Protein 2WJR (pdb70)

Radius of gyration: 17.69 Å; Cα contacts (8 Å, |Δi|>4): 593; chains: 1; bounding box: 35×29×49 Å

GO terms:
  GO:0009279 cell outer membrane (C, EXP)
  GO:0015288 porin activity (F, IDA)
  GO:0015739 sialic acid transport (P, EXP)
  GO:0015478 oligosaccharide transporting porin activity (F, IMP)
  GO:0015772 oligosaccharide transport (P, IMP)
  GO:0015136 sialic acid transmembrane transporter activity (F, IMP)
  GO:0015288 porin activity (F, IMP)

Organism: Escherichia coli (strain K12) (NCBI:txid83333)

InterPro domains:
  IPR009331 Oligogalacturonate-specific porin [PF06178] (22-236)
  IPR009331 Oligogalacturonate-specific porin [PTHR38105] (1-238)
  IPR053713 Bacterial Outer Membrane Channel Superfamily [G3DSA:2.40.160.40] (25-238)

Solvent-accessible surface area: 11457 Å² total; per-residue (Å²): 55,73,20,56,23,26,8,62,47,41,10,7,63,0,118,14,57,36,76,45,77,27,88,54,125,195,99,14,130,59,25,4,58,30,45,18,48,100,86,97,103,131,29,71,28,48,27,58,8,77,17,71,131,105,77,154,76,83,25,33,61,52,17,66,13,14,28,87,34,124,92,26,29,43,86,0,60,10,79,47,63,17,88,66,22,75,183,47,52,35,68,9,79,19,71,10,54,7,91,29,46,38,134,50,123,18,99,83,41,91,95,28,65,11,8,16,63,37,123,0,12,36,42,34,98,73,79,80,104,65,74,0,73,19,95,53,52,6,84,18,38,25,82,46,53,18,89,26,21,6,96,88,97,112,0,37,44,35,18,70,26,65,49,90,57,100,37,118,54,49,12,40,16,95,16,80,0,71,8,13,104,30,0,67,88,128,76,142,28,48,32,42,0,38,0,108,33,115,8,35,27,76,125,221

Foldseek 3Di:
DWKWKWKAKDQQQKIKIKIKDWDADPQFKIKMWMWMDIGHCTKIKIKIWGWDDPDPFKTKIFIWIWMQDPQGIKIKTKIKIKGCPDPFKIKMKMWIKIWDPHWDQAPVRDTDTFIKIKMKIKMWGPPDPFKIKIKIKMKMFTPDRHPALLRHRMWMKIKIKIWTCPDVFKIKIKMKMWGQQRHAYPNRGRHTIIMIMIMMGGDD

B-factor: mean 27.52, std 7.88, range [13.68, 62.98]

Secondary structure (DSSP, 8-state):
-EEEEEEEETTTTEEEEEEEEEEE-TTSEEEEEEEEEEEE--EEEEEEEE-EESSSSEEEEEEEEEEEETTEEEEEEEEEEEEEEETTEEEEEEEEEEEESS-EE-TTS-EE---EEEEEEEEEEE-SSSEEEEEEEEEEEESSS---TTSSSEEEEEEEEEEE-SSSSEEEEEEEEE--S-EEETTEEEE--EEEEEEEEE--

Structure (mmCIF, N/CA/C/O backbone):
data_2WJR
#
_entry.id   2WJR
#
_cell.length_a   74.901
_cell.length_b   74.901
_cell.length_c   126.410
_cell.angle_alpha   90.00
_cell.angle_beta   90.00
_cell.angle_gamma   120.00
#
_symmetry.space_group_name_H-M   'H 3'
#
loop_
_entity.id
_entity.type
_entity.pdbx_description
1 polymer 'PROBABLE N-ACETYLNEURAMINIC ACID OUTER MEMBRANE CHANNEL PROTEIN NANC'
2 non-polymer '4-(2-HYDROXYETHYL)-1-PIPERAZINE ETHANESULFONIC ACID'
3 non-polymer 'PHOSPHATE ION'
4 non-polymer N-OCTANE
5 water water
#
loop_
_atom_site.group_PDB
_atom_site.id
_atom_site.type_symbol
_atom_site.label_atom_id
_atom_site.label_alt_id
_atom_site.label_comp_id
_atom_site.label_asym_id
_atom_site.label_entity_id
_atom_site.label_seq_id
_atom_site.pdbx_PDB_ins_code
_atom_site.Cartn_x
_atom_site.Cartn_y
_atom_site.Cartn_z
_atom_site.occupancy
_atom_site.B_iso_or_equiv
_atom_site.auth_seq_id
_atom_site.auth_comp_id
_atom_site.auth_asym_id
_atom_site.auth_atom_id
_atom_site.pdbx_PDB_model_num
ATOM 1 N N . ALA A 1 1 ? 4.807 -14.076 -32.784 1.00 30.08 2 ALA A N 1
ATOM 2 C CA . ALA A 1 1 ? 3.462 -13.885 -32.193 1.00 30.16 2 ALA A CA 1
ATOM 3 C C . ALA A 1 1 ? 3.632 -13.197 -30.860 1.00 30.21 2 ALA A C 1
ATOM 4 O O . ALA A 1 1 ? 4.653 -13.377 -30.196 1.00 31.48 2 ALA A O 1
ATOM 6 N N . LEU A 1 2 ? 2.655 -12.375 -30.503 1.00 30.01 3 LEU A N 1
ATOM 7 C CA . LEU A 1 2 ? 2.652 -11.666 -29.252 1.00 29.57 3 LEU A CA 1
ATOM 8 C C . LEU A 1 2 ? 1.451 -12.166 -28.498 1.00 28.65 3 LEU A C 1
ATOM 9 O O . LEU A 1 2 ? 0.367 -12.206 -29.038 1.00 28.50 3 LEU A O 1
ATOM 14 N N . ASP A 1 3 ? 1.654 -12.559 -27.247 1.00 27.49 4 ASP A N 1
ATOM 15 C CA . ASP A 1 3 ? 0.561 -13.046 -26.416 1.00 26.45 4 ASP A CA 1
ATOM 16 C C . ASP A 1 3 ? 0.494 -12.171 -25.167 1.00 25.39 4 ASP A C 1
ATOM 17 O O . ASP A 1 3 ? 1.525 -11.880 -24.545 1.00 24.59 4 ASP A O 1
ATOM 22 N N . VAL A 1 4 ? -0.719 -11.764 -24.812 1.00 24.89 5 VAL A N 1
ATOM 23 C CA . VAL A 1 4 ? -0.987 -10.959 -23.617 1.00 24.69 5 VAL A CA 1
ATOM 24 C C . VAL A 1 4 ? -2.044 -11.715 -22.820 1.00 24.00 5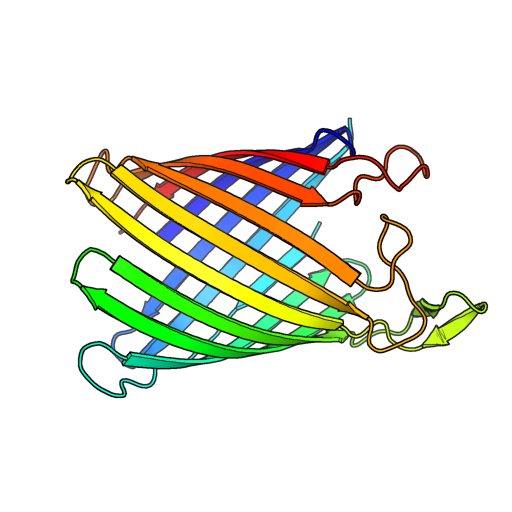 VAL A C 1
ATOM 25 O O . VAL A 1 4 ? -3.051 -12.127 -23.376 1.00 23.61 5 VAL A O 1
ATOM 29 N N . ARG A 1 5 ? -1.811 -11.929 -21.535 1.00 23.88 6 ARG A N 1
ATOM 30 C CA . ARG A 1 5 ? -2.718 -12.760 -20.753 1.00 23.93 6 ARG A CA 1
ATOM 31 C C . ARG A 1 5 ? -2.866 -12.196 -19.369 1.00 23.81 6 ARG A C 1
ATOM 32 O O . ARG A 1 5 ? -1.890 -11.823 -18.751 1.00 24.98 6 ARG A O 1
ATOM 40 N N . GLY A 1 6 ? -4.098 -12.144 -18.897 1.00 24.23 7 GLY A N 1
ATOM 41 C CA . GLY A 1 6 ? -4.393 -11.750 -17.511 1.00 24.78 7 GLY A CA 1
ATOM 42 C C . GLY A 1 6 ? -5.016 -12.927 -16.792 1.00 24.48 7 GLY A C 1
ATOM 43 O O . GLY A 1 6 ? -5.802 -13.652 -17.379 1.00 24.69 7 GLY A O 1
ATOM 44 N N . GLY A 1 7 ? -4.682 -13.104 -15.517 1.00 25.51 8 GLY A N 1
ATOM 45 C CA . GLY A 1 7 ? -5.192 -14.233 -14.753 1.00 26.20 8 GLY A CA 1
ATOM 46 C C . GLY A 1 7 ? -5.477 -13.923 -13.304 1.00 26.51 8 GLY A C 1
ATOM 47 O O . GLY A 1 7 ? -4.811 -13.083 -12.709 1.00 26.37 8 GLY A O 1
ATOM 48 N N . TYR A 1 8 ? -6.475 -14.614 -12.759 1.00 27.57 9 TYR A N 1
ATOM 49 C CA . TYR A 1 8 ? -6.801 -14.544 -11.331 1.00 28.43 9 TYR A CA 1
ATOM 50 C C . TYR A 1 8 ? -6.601 -15.904 -10.671 1.00 28.36 9 TYR A C 1
ATOM 51 O O . TYR A 1 8 ? -7.104 -16.909 -11.157 1.00 28.48 9 TYR A O 1
ATOM 60 N N . ARG A 1 9 ? -5.892 -15.915 -9.543 1.00 28.83 10 ARG A N 1
ATOM 61 C CA . ARG A 1 9 ? -5.698 -17.107 -8.750 1.00 29.38 10 ARG A CA 1
ATOM 62 C C . ARG A 1 9 ? -6.487 -17.030 -7.439 1.00 29.88 10 ARG A C 1
ATOM 63 O O . ARG A 1 9 ? -6.248 -16.122 -6.641 1.00 29.06 10 ARG A O 1
ATOM 71 N N . SER A 1 10 ? -7.366 -18.018 -7.231 1.00 30.40 11 SER A N 1
ATOM 72 C CA . SER A 1 10 ? -8.415 -17.998 -6.186 1.00 31.08 11 SER A CA 1
ATOM 73 C C . SER A 1 10 ? -7.886 -18.285 -4.780 1.00 31.72 11 SER A C 1
ATOM 74 O O . SER A 1 10 ? -8.395 -17.739 -3.796 1.00 31.98 11 SER A O 1
ATOM 76 N N . GLY A 1 11 ? -6.885 -19.151 -4.680 1.00 31.91 12 GLY A N 1
ATOM 77 C CA . GLY A 1 11 ? -6.295 -19.509 -3.389 1.00 32.15 12 GLY A CA 1
ATOM 78 C C . GLY A 1 11 ? -5.294 -18.468 -2.917 1.00 32.53 12 GLY A C 1
ATOM 79 O O . GLY A 1 11 ? -5.304 -18.033 -1.753 1.00 32.79 12 GLY A O 1
ATOM 80 N N . SER A 1 12 ? -4.434 -18.057 -3.836 1.00 32.38 13 SER A N 1
ATOM 81 C CA . SER A 1 12 ? -3.471 -16.994 -3.572 1.00 32.23 13 SER A CA 1
ATOM 82 C C . SER A 1 12 ? -4.127 -15.613 -3.550 1.00 32.35 13 SER A C 1
ATOM 83 O O . SER A 1 12 ? -3.523 -14.655 -3.089 1.00 33.06 13 SER A O 1
ATOM 86 N N . HIS A 1 13 ? -5.358 -15.518 -4.030 1.00 32.68 14 HIS A N 1
ATOM 87 C CA . HIS A 1 13 ? -6.049 -14.234 -4.129 1.00 33.57 14 HIS A CA 1
ATOM 88 C C . HIS A 1 13 ? -5.127 -13.224 -4.805 1.00 33.24 14 HIS A C 1
ATOM 89 O O . HIS A 1 13 ? -4.789 -12.178 -4.246 1.00 33.32 14 HIS A O 1
ATOM 96 N N . ALA A 1 14 ? -4.694 -13.565 -6.019 1.00 32.66 15 ALA A N 1
ATOM 97 C CA . ALA A 1 14 ? -3.674 -12.783 -6.717 1.00 32.17 15 ALA A CA 1
ATOM 98 C C . ALA A 1 14 ? -3.960 -12.699 -8.211 1.00 32.21 15 ALA A C 1
ATOM 99 O O . ALA A 1 14 ? -4.573 -13.606 -8.783 1.00 31.50 15 ALA A O 1
ATOM 101 N N . TYR A 1 15 ? -3.514 -11.599 -8.814 1.00 31.79 16 TYR A N 1
ATOM 102 C CA . TYR A 1 15 ? -3.595 -11.379 -10.258 1.00 32.49 16 TYR A CA 1
ATOM 103 C C . TYR A 1 15 ? -2.220 -11.509 -10.885 1.00 31.08 16 TYR A C 1
ATOM 104 O O . TYR A 1 15 ? -1.231 -11.014 -10.352 1.00 31.34 16 TYR A O 1
ATOM 113 N N . GLU A 1 16 ? -2.169 -12.140 -12.050 1.00 30.36 17 GLU A N 1
ATOM 114 C CA . GLU A 1 16 ? -0.927 -12.227 -12.806 1.00 29.64 17 GLU A CA 1
ATOM 115 C C . GLU A 1 16 ? -1.144 -11.847 -14.261 1.00 28.69 17 GLU A C 1
ATOM 116 O O . GLU A 1 16 ? -2.195 -12.121 -14.842 1.00 28.66 17 GLU A O 1
ATOM 122 N N . THR A 1 17 ? -0.137 -11.214 -14.836 1.00 28.34 18 THR A N 1
ATOM 123 C CA . THR A 1 17 ? -0.149 -10.857 -16.249 1.00 28.29 18 THR A CA 1
ATOM 124 C C . THR A 1 17 ? 1.079 -11.439 -16.908 1.00 27.21 18 THR A C 1
ATOM 125 O O . THR A 1 17 ? 2.177 -11.434 -16.336 1.00 28.36 18 THR A O 1
ATOM 129 N N . ARG A 1 18 ? 0.875 -11.995 -18.092 1.00 26.10 19 ARG A N 1
ATOM 130 C CA . ARG A 1 18 ? 1.953 -12.505 -18.881 1.00 25.59 19 ARG A CA 1
ATOM 131 C C . ARG A 1 18 ? 1.978 -11.753 -20.199 1.00 25.22 19 ARG A C 1
ATOM 132 O O . ARG A 1 18 ? 0.949 -11.538 -20.842 1.00 24.71 19 ARG A O 1
ATOM 140 N N . LEU A 1 19 ? 3.174 -11.357 -20.578 1.00 25.53 20 LEU A N 1
ATOM 141 C CA . LEU A 1 19 ? 3.426 -10.786 -21.887 1.00 26.42 20 LEU A CA 1
ATOM 142 C C . LEU A 1 19 ? 4.465 -11.671 -22.528 1.00 25.24 20 LEU A C 1
ATOM 143 O O . LEU A 1 19 ? 5.540 -11.866 -21.968 1.00 25.29 20 LEU A O 1
ATOM 148 N N . LYS A 1 20 ? 4.151 -12.211 -23.699 1.00 25.15 21 LYS A N 1
ATOM 149 C CA . LYS A 1 20 ? 4.983 -13.253 -24.278 1.00 25.16 21 LYS A CA 1
ATOM 150 C C . LYS A 1 20 ? 5.178 -13.043 -25.770 1.00 25.19 21 LYS A C 1
ATOM 151 O O . LYS A 1 20 ? 4.228 -12.792 -26.481 1.00 25.84 21 LYS A O 1
ATOM 157 N N . VAL A 1 21 ? 6.415 -13.158 -26.224 1.00 25.58 22 VAL A N 1
ATOM 158 C CA . VAL A 1 21 ? 6.714 -13.058 -27.645 1.00 26.01 22 VAL A CA 1
ATOM 159 C C . VAL A 1 21 ? 7.414 -14.327 -28.062 1.00 25.95 22 VAL A C 1
ATOM 160 O O . VAL A 1 21 ? 8.432 -14.714 -27.476 1.00 25.77 22 VAL A O 1
ATOM 164 N N . SER A 1 22 ? 6.865 -14.983 -29.073 1.00 26.11 23 SER A N 1
ATOM 165 C CA . SER A 1 22 ? 7.443 -16.235 -29.552 1.00 26.97 23 SER A CA 1
ATOM 166 C C . SER A 1 22 ? 7.487 -16.308 -31.080 1.00 26.77 23 SER A C 1
ATOM 167 O O . SER A 1 22 ? 6.629 -15.746 -31.761 1.00 26.28 23 SER A O 1
ATOM 170 N N . GLU A 1 23 ? 8.447 -17.071 -31.583 1.00 26.53 24 GLU A N 1
ATOM 171 C CA . GLU A 1 23 ? 8.677 -17.186 -33.032 1.0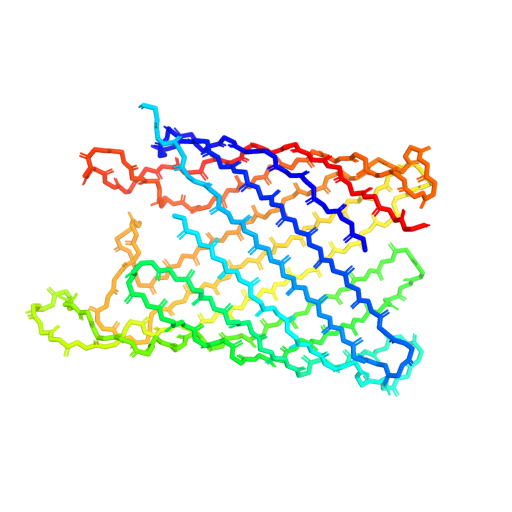0 26.92 24 GLU A CA 1
ATOM 172 C C . GLU A 1 23 ? 9.363 -18.488 -33.388 1.00 25.87 24 GLU A C 1
ATOM 173 O O . GLU A 1 23 ? 10.345 -18.866 -32.744 1.00 24.65 24 GLU A O 1
ATOM 179 N N . GLY A 1 24 ? 8.818 -19.174 -34.396 1.00 24.98 25 GLY A N 1
ATOM 180 C CA . GLY A 1 24 ? 9.486 -20.296 -35.043 1.00 24.62 25 GLY A CA 1
ATOM 181 C C . GLY A 1 24 ? 10.197 -19.831 -36.320 1.00 24.87 25 GLY A C 1
ATOM 182 O O . GLY A 1 24 ? 9.644 -19.053 -37.104 1.00 23.17 25 GLY A O 1
ATOM 183 N N . TRP A 1 25 ? 11.421 -20.302 -36.504 1.00 24.65 26 TRP A N 1
ATOM 184 C CA . TRP A 1 25 ? 12.182 -20.083 -37.737 1.00 25.54 26 TRP A CA 1
ATOM 185 C C . TRP A 1 25 ? 12.096 -21.278 -38.673 1.00 25.48 26 TRP A C 1
ATOM 186 O O . TRP A 1 25 ? 11.882 -22.417 -38.251 1.00 25.47 26 TRP A O 1
ATOM 197 N N . GLN A 1 26 ? 12.295 -21.031 -39.970 1.00 25.38 27 GLN A N 1
ATOM 198 C CA . GLN A 1 26 ? 12.217 -22.096 -40.956 1.00 24.79 27 GLN A CA 1
ATOM 199 C C . GLN A 1 26 ? 13.351 -23.097 -40.853 1.00 25.14 27 GLN A C 1
ATOM 200 O O . GLN A 1 26 ? 13.210 -24.225 -41.289 1.00 26.14 27 GLN A O 1
ATOM 206 N N . ASN A 1 27 ? 14.470 -22.693 -40.279 1.00 25.89 28 ASN A N 1
ATOM 207 C CA . ASN A 1 27 ? 15.561 -23.630 -40.061 1.00 27.17 28 ASN A CA 1
ATOM 208 C C . ASN A 1 27 ? 15.338 -24.587 -38.875 1.00 27.47 28 ASN A C 1
ATOM 209 O O . ASN A 1 27 ? 16.189 -25.443 -38.614 1.00 28.65 28 ASN A O 1
ATOM 214 N N . GLY A 1 28 ? 14.201 -24.451 -38.186 1.00 26.75 29 GLY A N 1
ATOM 215 C CA . GLY A 1 28 ? 13.836 -25.360 -37.074 1.00 26.34 29 GLY A CA 1
ATOM 216 C C . GLY A 1 28 ? 13.951 -24.753 -35.672 1.00 25.68 29 GLY A C 1
ATOM 217 O O . GLY A 1 28 ? 13.339 -25.266 -34.719 1.00 24.28 29 GLY A O 1
ATOM 218 N N . TRP A 1 29 ? 14.723 -23.681 -35.536 1.00 24.61 30 TRP A N 1
ATOM 219 C CA . TRP A 1 29 ? 14.864 -22.996 -34.246 1.00 25.52 30 TRP A CA 1
ATOM 220 C C . TRP A 1 29 ? 13.548 -22.360 -33.836 1.00 24.16 30 TRP A C 1
ATOM 221 O O . TRP A 1 29 ? 12.784 -21.864 -34.679 1.00 24.07 30 TRP A O 1
ATOM 232 N N . TRP A 1 30 ? 13.282 -22.383 -32.527 1.00 22.77 31 TRP A N 1
ATOM 233 C CA . TRP A 1 30 ? 12.108 -21.741 -31.961 1.00 21.89 31 TRP A CA 1
ATOM 234 C C . TRP A 1 30 ? 12.516 -21.074 -30.648 1.00 21.47 31 TRP A C 1
ATOM 235 O O . TRP A 1 30 ? 13.341 -21.612 -29.922 1.00 21.09 31 TRP A O 1
ATOM 246 N N . ALA A 1 31 ? 11.978 -19.893 -30.383 1.00 20.50 32 ALA A N 1
ATOM 247 C CA . ALA A 1 31 ? 12.262 -19.176 -29.136 1.00 21.24 32 ALA A CA 1
ATOM 248 C C . ALA A 1 31 ? 11.089 -18.343 -28.649 1.00 21.74 32 ALA A C 1
ATOM 249 O O . ALA A 1 31 ? 10.199 -17.931 -29.412 1.00 21.53 32 ALA A O 1
ATOM 251 N N . SER A 1 32 ? 11.120 -18.091 -27.352 1.00 22.26 33 SER A N 1
ATOM 252 C CA . SER A 1 32 ? 10.097 -17.322 -26.681 1.00 23.63 33 SER A CA 1
ATOM 253 C C . SER A 1 32 ? 10.747 -16.556 -25.534 1.00 23.43 33 SER A C 1
ATOM 254 O O . SER A 1 32 ? 11.700 -17.033 -24.910 1.00 23.46 33 SER A O 1
ATOM 257 N N . MET A 1 33 ? 10.268 -15.349 -25.303 1.00 23.81 34 MET A N 1
ATOM 258 C CA . MET A 1 33 ? 10.623 -14.576 -24.122 1.00 23.95 34 MET A CA 1
ATOM 259 C C . MET A 1 33 ? 9.308 -14.129 -23.513 1.00 23.54 34 MET A C 1
ATOM 260 O O . MET A 1 33 ? 8.395 -13.733 -24.226 1.00 23.50 34 MET A O 1
ATOM 263 N N . GLU A 1 34 ? 9.202 -14.215 -22.191 1.00 23.86 35 GLU A N 1
ATOM 264 C CA . GLU A 1 34 ? 8.033 -13.716 -21.499 1.00 23.77 35 GLU A CA 1
ATOM 265 C C . GLU A 1 34 ? 8.371 -13.061 -20.166 1.00 23.49 35 GLU A C 1
ATOM 266 O O . GLU A 1 34 ? 9.389 -13.352 -19.552 1.00 23.19 35 GLU A O 1
ATOM 272 N N . SER A 1 35 ? 7.490 -12.164 -19.746 1.00 24.59 36 SER A N 1
ATOM 273 C CA . SER A 1 35 ? 7.499 -11.632 -18.392 1.00 24.88 36 SER A CA 1
ATOM 274 C C . SER A 1 35 ? 6.180 -12.035 -17.723 1.00 25.26 36 SER A C 1
ATOM 275 O O . SER A 1 35 ? 5.128 -12.021 -18.355 1.00 25.00 36 SER A O 1
ATOM 278 N N . ASN A 1 36 ? 6.263 -12.390 -16.442 1.00 25.80 37 ASN A N 1
ATOM 279 C CA . ASN A 1 36 ? 5.097 -12.627 -15.611 1.00 26.20 37 ASN A CA 1
ATOM 280 C C . ASN A 1 36 ? 5.142 -11.677 -14.399 1.00 27.76 37 ASN A C 1
ATOM 281 O O . ASN A 1 36 ? 6.152 -11.589 -13.702 1.00 27.42 37 ASN A O 1
ATOM 286 N N . THR A 1 37 ? 4.040 -10.980 -14.176 1.00 29.78 38 THR A N 1
ATOM 287 C CA . THR A 1 37 ? 3.883 -10.110 -13.011 1.00 32.06 38 THR A CA 1
ATOM 288 C C . THR A 1 37 ? 2.962 -10.797 -12.031 1.00 34.01 38 THR A C 1
ATOM 289 O O . THR A 1 37 ? 2.164 -11.654 -12.417 1.00 34.45 38 THR A O 1
ATOM 293 N N . TRP A 1 38 ? 3.074 -10.415 -10.763 1.00 36.06 39 TRP A N 1
ATOM 294 C CA . TRP A 1 38 ? 2.287 -11.013 -9.695 1.00 37.79 39 TRP A CA 1
ATOM 295 C C . TRP A 1 38 ? 1.839 -9.892 -8.756 1.00 39.79 39 TRP A C 1
ATOM 296 O O . TRP A 1 38 ? 2.681 -9.236 -8.135 1.00 39.71 39 TRP A O 1
ATOM 307 N N . ASN A 1 39 ? 0.527 -9.671 -8.681 1.00 42.07 40 ASN A N 1
ATOM 308 C CA . ASN A 1 39 ? -0.055 -8.647 -7.809 1.00 43.87 40 ASN A CA 1
ATOM 309 C C . ASN A 1 39 ? -1.050 -9.264 -6.846 1.00 45.17 40 ASN A C 1
ATOM 310 O O . ASN A 1 39 ? -2.198 -9.551 -7.214 1.00 44.69 40 ASN A O 1
ATOM 315 N N . THR A 1 40 ? -0.593 -9.486 -5.618 1.00 46.79 41 THR A N 1
ATOM 316 C CA . THR A 1 40 ? -1.464 -9.975 -4.559 1.00 48.34 41 THR A CA 1
ATOM 317 C C . THR A 1 40 ? -2.424 -8.850 -4.164 1.00 49.37 41 THR A C 1
ATOM 318 O O . THR A 1 40 ? -2.060 -7.672 -4.221 1.00 50.09 41 THR A O 1
ATOM 322 N N . ILE A 1 41 ? -3.656 -9.209 -3.809 1.00 50.30 42 ILE A N 1
ATOM 323 C CA . ILE A 1 41 ? -4.635 -8.226 -3.325 1.00 50.95 42 ILE A CA 1
ATOM 324 C C . ILE A 1 41 ? -4.699 -8.248 -1.789 1.00 51.22 42 ILE A C 1
ATOM 325 O O . ILE A 1 41 ? -4.939 -9.301 -1.187 1.00 51.66 42 ILE A O 1
ATOM 330 N N . ASN A 1 52 ? 7.487 -12.100 -9.476 1.00 36.17 53 ASN A N 1
ATOM 331 C CA . ASN A 1 52 ? 7.794 -11.612 -10.817 1.00 35.13 53 ASN A CA 1
ATOM 332 C C . ASN A 1 52 ? 8.916 -12.462 -11.424 1.00 33.82 53 ASN A C 1
ATOM 333 O O . ASN A 1 52 ? 9.855 -12.895 -10.731 1.00 33.95 53 ASN A O 1
ATOM 338 N N . ASP A 1 53 ? 8.797 -12.736 -12.719 1.00 31.64 54 ASP A N 1
ATOM 339 C CA . ASP A 1 53 ? 9.803 -13.525 -13.417 1.00 30.02 54 ASP A CA 1
ATOM 340 C C . ASP A 1 53 ? 9.915 -13.123 -14.882 1.00 28.07 54 ASP A C 1
ATOM 341 O O . ASP A 1 53 ? 8.996 -12.522 -15.454 1.00 26.53 54 ASP A O 1
ATOM 346 N N . VAL A 1 54 ? 11.081 -13.436 -15.446 1.00 26.55 55 VAL A N 1
ATOM 347 C CA . VAL A 1 54 ? 11.297 -13.389 -16.884 1.00 25.57 55 VAL A CA 1
ATOM 348 C C . VAL A 1 54 ? 11.782 -14.753 -17.289 1.00 24.92 55 VAL A C 1
ATOM 349 O O . VAL A 1 54 ? 12.625 -15.361 -16.606 1.00 24.35 55 VAL A O 1
ATOM 353 N N . GLN A 1 55 ? 11.208 -15.261 -18.373 1.00 23.44 56 GLN A N 1
ATOM 354 C CA . GLN A 1 55 ? 11.572 -16.576 -18.862 1.00 22.74 56 GLN A CA 1
ATOM 355 C C . GLN A 1 55 ? 11.922 -16.521 -20.343 1.00 22.32 56 GLN A C 1
ATOM 356 O O . GLN A 1 55 ? 11.213 -15.880 -21.145 1.00 22.12 56 GLN A O 1
ATOM 362 N N . VAL A 1 56 ? 13.021 -17.190 -20.667 1.00 20.99 57 VAL A N 1
ATOM 363 C CA . VAL A 1 56 ? 13.488 -17.343 -22.033 1.00 21.59 57 VAL A CA 1
ATOM 364 C C . VAL A 1 56 ? 13.537 -18.828 -22.388 1.00 20.83 57 VAL A C 1
ATOM 365 O O . VAL A 1 56 ? 14.231 -19.614 -21.704 1.00 19.57 57 VAL A O 1
ATOM 369 N N . GLU A 1 57 ? 12.833 -19.200 -23.463 1.00 20.92 58 GLU A N 1
ATOM 370 C CA . GLU A 1 57 ? 12.776 -20.578 -23.917 1.00 20.84 58 GLU A CA 1
ATOM 371 C C . GLU A 1 57 ? 13.334 -20.680 -25.331 1.00 21.64 58 GLU A C 1
ATOM 372 O O . GLU A 1 57 ? 13.041 -19.815 -26.170 1.00 22.14 58 GLU A O 1
ATOM 378 N N . VAL A 1 58 ? 14.159 -21.703 -25.557 1.00 21.67 59 VAL A N 1
ATOM 379 C CA A VAL A 1 58 ? 14.710 -21.993 -26.882 0.50 21.70 59 VAL A CA 1
ATOM 380 C CA B VAL A 1 58 ? 14.726 -21.987 -26.878 0.50 21.50 59 VAL A CA 1
ATOM 381 C C . VAL A 1 58 ? 14.707 -23.497 -27.130 1.00 21.50 59 VAL A C 1
ATOM 382 O O . VAL A 1 58 ? 15.095 -24.290 -26.267 1.00 21.36 59 VAL A O 1
ATOM 389 N N . ASN A 1 59 ? 14.253 -23.899 -28.313 1.00 20.85 60 ASN A N 1
ATOM 390 C CA . ASN A 1 59 ? 14.349 -25.287 -28.703 1.00 20.31 60 ASN A CA 1
ATOM 391 C C . ASN A 1 59 ? 14.623 -25.370 -30.196 1.00 20.72 60 ASN A C 1
ATOM 392 O O . ASN A 1 59 ? 14.543 -24.355 -30.906 1.00 20.17 60 ASN A O 1
ATOM 397 N N . TYR A 1 60 ? 14.967 -26.568 -30.641 1.00 20.81 61 TYR A N 1
ATOM 398 C CA . TYR A 1 60 ? 15.234 -26.819 -32.058 1.00 21.74 61 TYR A CA 1
ATOM 399 C C . TYR A 1 60 ? 14.366 -27.983 -32.520 1.00 21.69 61 TYR A C 1
ATOM 400 O O . TYR A 1 60 ? 14.403 -29.056 -31.921 1.00 22.32 61 TYR A O 1
ATOM 409 N N . ALA A 1 61 ? 13.587 -27.773 -33.578 1.00 21.73 62 ALA A N 1
ATOM 410 C CA . ALA A 1 61 ? 12.659 -28.782 -34.069 1.00 21.93 62 ALA A CA 1
ATOM 411 C C . ALA A 1 61 ? 13.347 -29.725 -35.052 1.00 23.33 62 ALA A C 1
ATOM 412 O O . ALA A 1 61 ? 13.722 -29.307 -36.161 1.00 23.05 62 ALA A O 1
ATOM 414 N N . ILE A 1 62 ? 13.546 -30.971 -34.624 1.00 23.03 63 ILE A N 1
ATOM 415 C CA . ILE A 1 62 ? 14.060 -32.058 -35.460 1.00 23.91 63 ILE A CA 1
ATOM 416 C C . ILE A 1 62 ? 12.877 -32.781 -36.119 1.00 24.75 63 ILE A C 1
ATOM 417 O O . ILE A 1 62 ? 12.053 -33.400 -35.440 1.00 23.34 63 ILE A O 1
ATOM 422 N N . LYS A 1 63 ? 12.766 -32.678 -37.450 1.00 24.98 64 LYS A N 1
ATOM 423 C CA . LYS A 1 63 ? 11.654 -33.326 -38.151 1.00 26.27 64 LYS A CA 1
ATOM 424 C C . LYS A 1 63 ? 11.977 -34.797 -38.317 1.00 26.55 64 LYS A C 1
ATOM 425 O O . LYS A 1 63 ? 12.926 -35.156 -39.029 1.00 27.56 64 LYS A O 1
ATOM 429 N N . LEU A 1 64 ? 11.204 -35.666 -37.674 1.00 26.21 65 LEU A N 1
ATOM 430 C CA . LEU A 1 64 ? 11.421 -37.093 -37.864 1.00 26.39 65 LEU A CA 1
ATOM 431 C C . LEU A 1 64 ? 10.716 -37.549 -39.137 1.00 26.74 65 LEU A C 1
ATOM 432 O O . LEU A 1 64 ? 11.266 -38.337 -39.884 1.00 27.43 65 LEU A O 1
ATOM 437 N N . ASP A 1 65 ? 9.504 -37.056 -39.346 1.00 26.39 66 ASP A N 1
ATOM 438 C CA . ASP A 1 65 ? 8.780 -37.179 -40.612 1.00 27.32 66 ASP A CA 1
ATOM 439 C C . ASP A 1 65 ? 7.784 -36.025 -40.668 1.00 27.70 66 ASP A C 1
ATOM 440 O O . ASP A 1 65 ? 7.958 -35.049 -39.934 1.00 27.98 66 ASP A O 1
ATOM 445 N N . ASP A 1 66 ? 6.734 -36.128 -41.488 1.00 27.75 67 ASP A N 1
ATOM 446 C CA . ASP A 1 66 ? 5.779 -35.021 -41.625 1.00 28.00 67 ASP A CA 1
ATOM 447 C C . ASP A 1 66 ? 4.875 -34.827 -40.403 1.00 26.53 67 ASP A C 1
ATOM 448 O O . ASP A 1 66 ? 4.253 -33.773 -40.267 1.00 27.49 67 ASP A O 1
ATOM 453 N N . GLN A 1 67 ? 4.830 -35.831 -39.528 1.00 24.91 68 GLN A N 1
ATOM 454 C CA . GLN A 1 67 ? 3.961 -35.829 -38.353 1.00 23.87 68 GLN A CA 1
ATOM 455 C C . GLN A 1 67 ? 4.714 -35.721 -37.013 1.00 22.48 68 GLN A C 1
ATOM 456 O O . GLN A 1 67 ? 4.154 -35.210 -36.048 1.00 22.31 68 GLN A O 1
ATOM 462 N N . TRP A 1 68 ? 5.945 -36.223 -36.959 1.00 20.93 69 TRP A N 1
ATOM 463 C CA . TRP A 1 68 ? 6.729 -36.346 -35.709 1.00 20.71 69 TRP A CA 1
ATOM 464 C C . TRP A 1 68 ? 7.878 -35.353 -35.629 1.00 20.70 69 TRP A C 1
ATOM 465 O O . TRP A 1 68 ? 8.678 -35.235 -36.572 1.00 20.78 69 TRP A O 1
ATOM 476 N N . THR A 1 69 ? 7.976 -34.653 -34.489 1.00 20.23 70 THR A N 1
ATOM 477 C CA . THR A 1 69 ? 9.063 -33.705 -34.219 1.00 19.72 70 THR A CA 1
ATOM 478 C C . THR A 1 69 ? 9.624 -33.938 -32.800 1.00 19.83 70 THR A C 1
ATOM 479 O O . THR A 1 69 ? 8.862 -34.159 -31.865 1.00 18.82 70 THR A O 1
ATOM 483 N N . VAL A 1 70 ? 10.941 -33.894 -32.668 1.00 19.20 71 VAL A N 1
ATOM 484 C CA . VAL A 1 70 ? 11.618 -33.953 -31.369 1.00 19.53 71 VAL A CA 1
ATOM 485 C C . VAL A 1 70 ? 12.272 -32.592 -31.180 1.00 19.94 71 VAL A C 1
ATOM 486 O O . VAL A 1 70 ? 13.017 -32.117 -32.078 1.00 20.37 71 VAL A O 1
ATOM 490 N N . ARG A 1 71 ? 12.013 -31.976 -30.024 1.00 19.73 72 ARG A N 1
ATOM 491 C CA . ARG A 1 71 ? 12.562 -30.660 -29.686 1.00 19.82 72 ARG A CA 1
ATOM 492 C C . ARG A 1 71 ? 13.417 -30.683 -28.409 1.00 20.88 72 ARG A C 1
ATOM 493 O O . ARG A 1 71 ? 12.883 -30.535 -27.295 1.00 20.07 72 ARG A O 1
ATOM 501 N N . PRO A 1 72 ? 14.741 -30.825 -28.565 1.00 21.00 73 PRO A N 1
ATOM 502 C CA . PRO A 1 72 ? 15.640 -30.514 -27.462 1.00 21.29 73 PRO A CA 1
ATOM 503 C C . PRO A 1 72 ? 15.587 -29.027 -27.217 1.00 20.66 73 PRO A C 1
ATOM 504 O O . PRO A 1 72 ? 15.480 -28.240 -28.160 1.00 19.59 73 PRO A O 1
ATOM 508 N N . GLY A 1 73 ? 15.575 -28.638 -25.949 1.00 19.84 74 GLY A N 1
ATOM 509 C CA . GLY A 1 73 ? 15.365 -27.251 -25.617 1.00 19.77 74 GLY A CA 1
ATOM 510 C C . GLY A 1 73 ? 15.814 -26.925 -24.214 1.00 19.92 74 GLY A C 1
ATOM 511 O O . GLY A 1 73 ? 16.287 -27.797 -23.475 1.00 18.80 74 GLY A O 1
ATOM 512 N N . MET A 1 74 ? 15.704 -25.651 -23.884 1.00 20.12 75 MET A N 1
ATOM 513 C CA . MET A 1 74 ? 15.883 -25.202 -22.518 1.00 20.86 75 MET A CA 1
ATOM 514 C C . MET A 1 74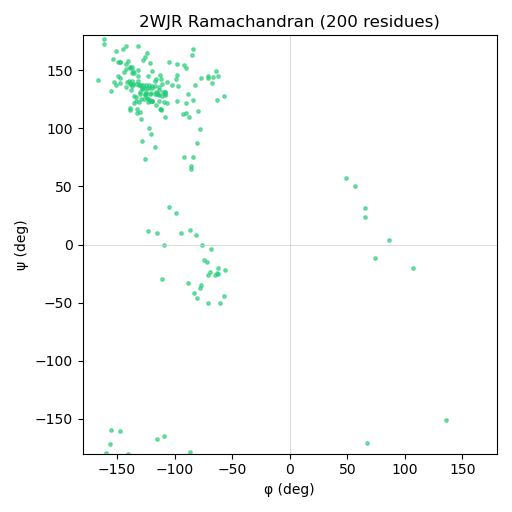 ? 15.018 -24.009 -22.197 1.00 21.27 75 MET A C 1
ATOM 515 O O . MET A 1 74 ? 14.869 -23.085 -23.006 1.00 21.17 75 MET A O 1
ATOM 520 N N . LEU A 1 75 ? 14.444 -24.044 -20.999 1.00 21.28 76 LEU A N 1
ATOM 521 C CA . LEU A 1 75 ? 13.745 -22.913 -20.430 1.00 21.93 76 LEU A CA 1
ATOM 522 C C . LEU A 1 75 ? 14.626 -22.340 -19.338 1.00 21.98 76 LEU A C 1
ATOM 523 O O . LEU A 1 75 ? 14.987 -23.041 -18.373 1.00 20.73 76 LEU A O 1
ATOM 528 N N . THR A 1 76 ? 14.960 -21.068 -19.485 1.00 22.10 77 THR A N 1
ATOM 529 C CA . THR A 1 76 ? 15.746 -20.372 -18.474 1.00 22.55 77 THR A CA 1
ATOM 530 C C . THR A 1 76 ? 14.826 -19.395 -17.780 1.00 22.03 77 THR A C 1
ATOM 531 O O . THR A 1 76 ? 14.150 -18.600 -18.422 1.00 21.85 77 THR A O 1
ATOM 535 N N . HIS A 1 77 ? 14.817 -19.443 -16.452 1.00 22.31 78 HIS A N 1
ATOM 536 C CA . HIS A 1 77 ? 13.864 -18.703 -15.651 1.00 22.60 78 HIS A CA 1
ATOM 537 C C . HIS A 1 77 ? 14.659 -17.741 -14.731 1.00 23.25 78 HIS A C 1
ATOM 538 O O . HIS A 1 77 ? 15.541 -18.177 -14.002 1.00 21.68 78 HIS A O 1
ATOM 545 N N . PHE A 1 78 ? 14.360 -16.447 -14.823 1.00 24.15 79 PHE A N 1
ATOM 546 C CA . PHE A 1 78 ? 15.045 -15.403 -14.040 1.00 25.49 79 PHE A CA 1
ATOM 547 C C . PHE A 1 78 ? 14.070 -14.858 -13.034 1.00 26.23 79 PHE A C 1
ATOM 548 O O . PHE A 1 78 ? 12.969 -14.484 -13.401 1.00 26.48 79 PHE A O 1
ATOM 556 N N . SER A 1 79 ? 14.475 -14.832 -11.763 1.00 27.09 80 SER A N 1
ATOM 557 C CA . SER A 1 79 ? 13.681 -14.213 -10.699 1.00 27.85 80 SER A CA 1
ATOM 558 C C . SER A 1 79 ? 14.619 -13.466 -9.742 1.00 28.41 80 SER A C 1
ATOM 559 O O . SER A 1 79 ? 15.824 -13.472 -9.931 1.00 28.28 80 SER A O 1
ATOM 562 N N . SER A 1 80 ? 14.056 -12.845 -8.712 1.00 30.23 81 SER A N 1
ATOM 563 C CA . SER A 1 80 ? 14.859 -12.144 -7.688 1.00 31.14 81 SER A CA 1
ATOM 564 C C . SER A 1 80 ? 15.739 -13.113 -6.881 1.00 31.57 81 SER A C 1
ATOM 565 O O . SER A 1 80 ? 16.788 -12.718 -6.382 1.00 31.99 81 SER A O 1
ATOM 568 N N . ASN A 1 81 ? 15.334 -14.383 -6.778 1.00 31.47 82 ASN A N 1
ATOM 569 C CA . ASN A 1 81 ? 16.192 -15.404 -6.166 1.00 30.99 82 ASN A CA 1
ATOM 570 C C . ASN A 1 81 ? 17.382 -15.762 -7.037 1.00 29.68 82 ASN A C 1
ATOM 571 O O . ASN A 1 81 ? 18.396 -16.210 -6.531 1.00 29.80 82 ASN A O 1
ATOM 576 N N . GLY A 1 82 ? 17.257 -15.586 -8.355 1.00 28.40 83 GLY A N 1
ATOM 577 C CA . GLY A 1 82 ? 18.338 -15.935 -9.291 1.00 27.49 83 GLY A CA 1
ATOM 578 C C . GLY A 1 82 ? 17.874 -16.679 -10.552 1.00 25.90 83 GLY A C 1
ATOM 579 O O . GLY A 1 82 ? 16.740 -16.508 -11.009 1.00 25.83 83 GLY A O 1
ATOM 580 N N . THR A 1 83 ? 18.754 -17.513 -11.098 1.00 25.35 84 THR A N 1
ATOM 581 C CA . THR A 1 83 ? 18.506 -18.149 -12.398 1.00 24.70 84 THR A CA 1
ATOM 582 C C . THR A 1 83 ? 18.267 -19.644 -12.233 1.00 23.50 84 THR A C 1
ATOM 583 O O . THR A 1 83 ? 18.926 -20.316 -11.444 1.00 22.19 84 THR A O 1
ATOM 587 N N . ARG A 1 84 ? 17.291 -20.149 -12.976 1.00 22.91 85 ARG A N 1
ATOM 588 C CA . ARG A 1 84 ? 16.946 -21.560 -12.962 1.00 21.89 85 ARG A CA 1
ATOM 589 C C . ARG A 1 84 ? 16.996 -22.066 -14.404 1.00 21.54 85 ARG A C 1
ATOM 590 O O . ARG A 1 84 ? 16.377 -21.478 -15.268 1.00 20.96 85 ARG A O 1
ATOM 598 N N . TYR A 1 85 ? 17.719 -23.156 -14.624 1.00 20.46 86 TYR A N 1
ATOM 599 C CA . TYR A 1 85 ? 17.947 -23.688 -15.974 1.00 21.11 86 TYR A CA 1
ATOM 600 C C . TYR A 1 85 ? 17.153 -24.975 -16.152 1.00 20.30 86 TYR A C 1
ATOM 601 O O . TYR A 1 85 ? 17.262 -25.887 -15.313 1.00 20.11 86 TYR A O 1
ATOM 610 N N . GLY A 1 86 ? 16.374 -25.047 -17.240 1.00 19.30 87 GLY A N 1
ATOM 611 C CA . GLY A 1 86 ? 15.478 -26.171 -17.483 1.00 18.91 87 GLY A CA 1
ATOM 612 C C . GLY A 1 86 ? 15.664 -26.850 -18.823 1.00 18.82 87 GLY A C 1
ATOM 613 O O . GLY A 1 86 ? 14.850 -26.636 -19.726 1.00 19.49 87 GLY A O 1
ATOM 614 N N . PRO A 1 87 ? 16.754 -27.619 -18.977 1.00 18.72 88 PRO A N 1
ATOM 615 C CA . PRO A 1 87 ? 16.933 -28.368 -20.204 1.00 18.96 88 PRO A CA 1
ATOM 616 C C . PRO A 1 87 ? 15.794 -29.376 -20.341 1.00 18.73 88 PRO A C 1
ATOM 617 O O . PRO A 1 87 ? 15.273 -29.882 -19.328 1.00 18.18 88 PRO A O 1
ATOM 621 N N . TYR A 1 88 ? 15.352 -29.616 -21.578 1.00 18.02 89 TYR A N 1
ATOM 622 C CA . TYR A 1 88 ? 14.243 -30.511 -21.805 1.00 17.42 89 TYR A CA 1
ATOM 623 C C . TYR A 1 88 ? 14.283 -31.210 -23.154 1.00 17.89 89 TYR A C 1
ATOM 624 O O . TYR A 1 88 ? 15.069 -30.829 -24.038 1.00 17.84 89 TYR A O 1
ATOM 633 N N . VAL A 1 89 ? 13.442 -32.236 -23.285 1.00 18.13 90 VAL A N 1
ATOM 634 C CA . VAL A 1 89 ? 13.119 -32.782 -24.599 1.00 18.60 90 VAL A CA 1
ATOM 635 C C . VAL A 1 89 ? 11.621 -32.897 -24.738 1.00 18.50 90 VAL A C 1
ATOM 636 O O . VAL A 1 89 ? 10.942 -33.476 -23.868 1.00 18.76 90 VAL A O 1
ATOM 640 N N . LYS A 1 90 ? 11.098 -32.369 -25.846 1.00 18.33 91 LYS A N 1
ATOM 641 C CA . LYS A 1 90 ? 9.686 -32.449 -26.151 1.00 18.87 91 LYS A CA 1
ATOM 642 C C . LYS A 1 90 ? 9.492 -33.320 -27.392 1.00 19.71 91 LYS A C 1
ATOM 643 O O . LYS A 1 90 ? 10.189 -33.143 -28.390 1.00 20.25 91 LYS A O 1
ATOM 649 N N . LEU A 1 91 ? 8.553 -34.246 -27.316 1.00 19.74 92 LEU A N 1
ATOM 650 C CA . LEU A 1 91 ? 8.149 -35.042 -28.472 1.00 20.07 92 LEU A CA 1
ATOM 651 C C . LEU A 1 91 ? 6.755 -34.620 -28.890 1.00 19.97 92 LEU A C 1
ATOM 652 O O . LEU A 1 91 ? 5.858 -34.574 -28.067 1.00 19.78 92 LEU A O 1
ATOM 657 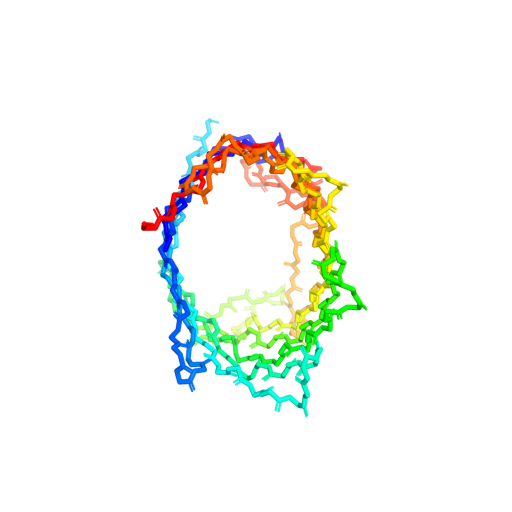N N . SER A 1 92 ? 6.569 -34.360 -30.188 1.00 19.83 93 SER A N 1
ATOM 658 C CA . SER A 1 92 ? 5.337 -33.859 -30.722 1.00 20.24 93 SER A CA 1
ATOM 659 C C . SER A 1 92 ? 4.852 -34.743 -31.879 1.00 19.74 93 SER A C 1
ATOM 660 O O . SER A 1 92 ? 5.645 -35.154 -32.720 1.00 18.73 93 SER A O 1
ATOM 663 N N . TRP A 1 93 ? 3.563 -35.062 -31.876 1.00 20.06 94 TRP A N 1
ATOM 664 C CA . TRP A 1 93 ? 2.960 -35.853 -32.938 1.00 20.76 94 TRP A CA 1
ATOM 665 C C . TRP A 1 93 ? 1.693 -35.191 -33.479 1.00 20.87 94 TRP A C 1
ATOM 666 O O . TRP A 1 93 ? 0.715 -35.071 -32.770 1.00 19.88 94 TRP A O 1
ATOM 677 N N . ASP A 1 94 ? 1.716 -34.756 -34.740 1.00 21.23 95 ASP A N 1
ATOM 678 C CA . ASP A 1 94 ? 0.485 -34.338 -35.409 1.00 22.35 95 ASP A CA 1
ATOM 679 C C . ASP A 1 94 ? -0.251 -35.565 -35.907 1.00 22.41 95 ASP A C 1
ATOM 680 O O . ASP A 1 94 ? -0.064 -35.986 -37.054 1.00 22.42 95 ASP A O 1
ATOM 685 N N . ALA A 1 95 ? -1.084 -36.138 -35.050 1.00 22.35 96 ALA A N 1
ATOM 686 C CA . ALA A 1 95 ? -1.854 -37.338 -35.375 1.00 23.56 96 ALA A CA 1
ATOM 687 C C . ALA A 1 95 ? -2.714 -37.086 -36.627 1.00 24.16 96 ALA A C 1
ATOM 688 O O . ALA A 1 95 ? -2.803 -37.929 -37.518 1.00 25.24 96 ALA A O 1
ATOM 690 N N . THR A 1 96 ? -3.355 -35.929 -36.666 1.00 24.59 97 THR A N 1
ATOM 691 C CA . THR A 1 96 ? -4.082 -35.479 -37.857 1.00 24.93 97 THR A CA 1
ATOM 692 C C . THR A 1 96 ? -3.864 -33.980 -37.955 1.00 25.03 97 THR A C 1
ATOM 693 O O . THR A 1 96 ? -3.286 -33.363 -37.044 1.00 23.55 97 THR A O 1
ATOM 697 N N . LYS A 1 97 ? -4.288 -33.389 -39.070 1.00 24.92 98 LYS A N 1
ATOM 698 C CA . LYS A 1 97 ? -4.164 -31.938 -39.229 1.00 25.67 98 LYS A CA 1
ATOM 699 C C . LYS A 1 97 ? -4.855 -31.153 -38.103 1.00 25.14 98 LYS A C 1
ATOM 700 O O . LYS A 1 97 ? -4.528 -29.983 -37.869 1.00 25.27 98 LYS A O 1
ATOM 706 N N . ASP A 1 98 ? -5.816 -31.787 -37.435 1.00 24.52 99 ASP A N 1
ATOM 707 C CA . ASP A 1 98 ? -6.604 -31.159 -36.372 1.00 24.00 99 ASP A CA 1
ATOM 708 C C . ASP A 1 98 ? -6.307 -31.662 -34.952 1.00 23.23 99 ASP A C 1
ATOM 709 O O . ASP A 1 98 ? -6.927 -31.186 -34.004 1.00 23.10 99 ASP A O 1
ATOM 714 N N . LEU A 1 99 ? -5.385 -32.608 -34.813 1.00 22.15 100 LEU A N 1
ATOM 715 C CA . LEU A 1 99 ? -5.101 -33.219 -33.501 1.00 22.22 100 LEU A CA 1
ATOM 716 C C . LEU A 1 99 ? -3.606 -33.407 -33.303 1.00 21.34 100 LEU A C 1
ATOM 717 O O . LEU A 1 99 ? -2.949 -34.169 -34.039 1.00 22.11 100 LEU A O 1
ATOM 722 N N . ASN A 1 100 ? -3.072 -32.726 -32.290 1.00 19.83 101 ASN A N 1
ATOM 723 C CA . ASN A 1 100 ? -1.665 -32.801 -31.948 1.00 19.82 101 ASN A CA 1
ATOM 724 C C . ASN A 1 100 ? -1.469 -33.270 -30.505 1.00 18.79 101 ASN A C 1
ATOM 725 O O . ASN A 1 100 ? -2.177 -32.835 -29.615 1.00 18.20 101 ASN A O 1
ATOM 730 N N . PHE A 1 101 ? -0.504 -34.154 -30.313 1.00 18.76 102 PHE A N 1
ATOM 731 C CA . PHE A 1 101 ? -0.149 -34.664 -28.989 1.00 18.57 102 PHE A CA 1
ATOM 732 C C . PHE A 1 101 ? 1.283 -34.304 -28.715 1.00 18.76 102 PHE A C 1
ATOM 733 O O . PHE A 1 101 ? 2.116 -34.221 -29.639 1.00 19.49 102 PHE A O 1
ATOM 741 N N . GLY A 1 102 ? 1.593 -34.090 -27.441 1.00 18.53 103 GLY A N 1
ATOM 742 C CA . GLY A 1 102 ? 2.912 -33.654 -27.061 1.00 17.45 103 GLY A CA 1
ATOM 743 C C . GLY A 1 102 ? 3.255 -34.174 -25.683 1.00 17.09 103 GLY A C 1
ATOM 744 O O . GLY A 1 102 ? 2.373 -34.328 -24.854 1.00 16.12 103 GLY A O 1
ATOM 745 N N . ILE A 1 103 ? 4.521 -34.492 -25.483 1.00 16.03 104 ILE A N 1
ATOM 746 C CA . ILE A 1 103 ? 5.023 -34.857 -24.142 1.00 16.78 104 ILE A CA 1
ATOM 747 C C . ILE A 1 103 ? 6.409 -34.263 -23.948 1.00 15.99 104 ILE A C 1
ATOM 748 O O . ILE A 1 103 ? 7.239 -34.296 -24.841 1.00 16.29 104 ILE A O 1
ATOM 753 N N . ARG A 1 104 ? 6.674 -33.748 -22.747 1.00 15.73 105 ARG A N 1
ATOM 754 C CA . ARG A 1 104 ? 7.939 -33.138 -22.446 1.00 15.44 105 ARG A CA 1
ATOM 755 C C . ARG A 1 104 ? 8.411 -33.562 -21.063 1.00 15.88 105 ARG A C 1
ATOM 756 O O . ARG A 1 104 ? 7.619 -33.672 -20.129 1.00 15.79 105 ARG A O 1
ATOM 764 N N . TYR A 1 105 ? 9.698 -33.839 -20.984 1.00 15.77 106 TYR A N 1
ATOM 765 C CA . TYR A 1 105 ? 10.377 -33.941 -19.713 1.00 16.82 106 TYR A CA 1
ATOM 766 C C . TYR A 1 105 ? 11.394 -32.822 -19.615 1.00 16.73 106 TYR A C 1
ATOM 767 O O . TYR A 1 105 ? 12.225 -32.623 -20.530 1.00 18.13 106 TYR A O 1
ATOM 776 N N . ARG A 1 106 ? 11.341 -32.099 -18.495 1.00 16.82 107 ARG A N 1
ATOM 777 C CA . ARG A 1 106 ? 12.248 -30.993 -18.214 1.00 16.25 107 ARG A CA 1
ATOM 778 C C . ARG A 1 106 ? 12.826 -31.149 -16.802 1.00 16.85 107 ARG A C 1
ATOM 779 O O . ARG A 1 106 ? 12.088 -31.505 -15.868 1.00 16.88 107 ARG A O 1
ATOM 787 N N . TYR A 1 107 ? 14.123 -30.898 -16.683 1.00 17.63 108 TYR A N 1
ATOM 788 C CA . TYR A 1 107 ? 14.843 -30.870 -15.396 1.00 18.29 108 TYR A CA 1
ATOM 789 C C . TYR A 1 107 ? 15.196 -29.428 -15.053 1.00 18.95 108 TYR A C 1
ATOM 790 O O . TYR A 1 107 ? 16.060 -28.839 -15.703 1.00 19.08 108 TYR A O 1
ATOM 799 N N . ASP A 1 108 ? 14.523 -28.893 -14.033 1.00 18.88 109 ASP A N 1
ATOM 800 C CA . ASP A 1 108 ? 14.706 -27.538 -13.571 1.00 20.33 109 ASP A CA 1
ATOM 801 C C . ASP A 1 108 ? 15.755 -27.532 -12.458 1.00 21.32 109 ASP A C 1
ATOM 802 O O . ASP A 1 108 ? 15.540 -28.090 -11.357 1.00 20.81 109 ASP A O 1
ATOM 807 N N . TRP A 1 109 ? 16.890 -26.935 -12.778 1.00 21.96 110 TRP A N 1
ATOM 808 C CA . TRP A 1 109 ? 18.058 -26.922 -11.907 1.00 23.27 110 TRP A CA 1
ATOM 809 C C . TRP A 1 109 ? 18.269 -25.477 -11.470 1.00 23.28 110 TRP A C 1
ATOM 810 O O . TRP A 1 109 ? 18.386 -24.585 -12.313 1.00 23.32 110 TRP A O 1
ATOM 821 N N . LYS A 1 110 ? 18.285 -25.232 -10.162 1.00 22.76 111 LYS A N 1
ATOM 822 C CA . LYS A 1 110 ? 18.479 -23.872 -9.647 1.00 23.16 111 LYS A CA 1
ATOM 823 C C . LYS A 1 110 ? 19.955 -23.560 -9.462 1.00 23.87 111 LYS A C 1
ATOM 824 O O . LYS A 1 110 ? 20.691 -24.327 -8.840 1.00 23.89 111 LYS A O 1
ATOM 830 N N . ALA A 1 111 ? 20.374 -22.424 -10.006 1.00 24.60 112 ALA A N 1
ATOM 831 C CA . ALA A 1 111 ? 21.759 -21.973 -9.928 1.00 25.51 112 ALA A CA 1
ATOM 832 C C . ALA A 1 111 ? 22.042 -21.299 -8.580 1.00 26.41 112 ALA A C 1
ATOM 833 O O . ALA A 1 111 ? 23.109 -20.733 -8.382 1.00 29.50 112 ALA A O 1
ATOM 835 N N . TYR A 1 112 ? 21.092 -21.370 -7.666 1.00 26.34 113 TYR A N 1
ATOM 836 C CA . TYR A 1 112 ? 21.227 -20.776 -6.346 1.00 26.59 113 TYR A CA 1
ATOM 837 C C . TYR A 1 112 ? 20.723 -21.764 -5.306 1.00 26.40 113 TYR A C 1
ATOM 838 O O . TYR A 1 112 ? 19.825 -22.571 -5.582 1.00 26.92 113 TYR A O 1
ATOM 847 N N . ARG A 1 113 ? 21.315 -21.696 -4.123 1.00 25.97 114 ARG A N 1
ATOM 848 C CA . ARG A 1 113 ? 20.997 -22.620 -3.034 1.00 26.32 114 ARG A CA 1
ATOM 849 C C . ARG A 1 113 ? 20.003 -22.010 -2.052 1.00 25.53 114 ARG A C 1
ATOM 850 O O . ARG A 1 113 ? 19.952 -20.799 -1.862 1.00 25.27 114 ARG A O 1
ATOM 858 N N . GLN A 1 114 ? 19.142 -22.853 -1.490 1.00 24.31 115 GLN A N 1
ATOM 859 C CA . GLN A 1 114 ? 18.069 -22.390 -0.627 1.00 23.70 115 GLN A CA 1
ATOM 860 C C . GLN A 1 114 ? 17.943 -23.335 0.548 1.00 22.85 115 GLN A C 1
ATOM 861 O O . GLN A 1 114 ? 18.228 -24.532 0.435 1.00 22.20 115 GLN A O 1
ATOM 867 N N . GLN A 1 115 ? 17.463 -22.785 1.656 1.00 23.12 116 GLN A N 1
ATOM 868 C CA . GLN A 1 115 ? 17.239 -23.587 2.851 1.00 23.08 116 GLN A CA 1
ATOM 869 C C . GLN A 1 115 ? 16.178 -24.669 2.597 1.00 22.15 116 GLN A C 1
ATOM 870 O O . GLN A 1 115 ? 15.035 -24.380 2.201 1.00 21.93 116 GLN A O 1
ATOM 876 N N . ASP A 1 116 ? 16.564 -25.915 2.856 1.00 21.52 117 ASP A N 1
ATOM 877 C CA . ASP A 1 116 ? 15.640 -27.039 2.730 1.00 21.70 117 ASP A CA 1
ATOM 878 C C . ASP A 1 116 ? 14.826 -27.299 3.992 1.00 22.27 117 ASP A C 1
ATOM 879 O O . ASP A 1 116 ? 14.920 -26.561 4.980 1.00 21.97 117 ASP A O 1
ATOM 884 N N . LEU A 1 117 ? 13.986 -28.326 3.943 1.00 23.01 118 LEU A N 1
ATOM 885 C CA . LEU A 1 117 ? 13.040 -28.583 5.030 1.00 23.57 118 LEU A CA 1
ATOM 886 C C . LEU A 1 117 ? 13.751 -28.915 6.355 1.00 23.72 118 LEU A C 1
ATOM 887 O O . LEU A 1 117 ? 13.166 -28.718 7.405 1.00 23.72 118 LEU A O 1
ATOM 892 N N . SER A 1 118 ? 14.980 -29.417 6.256 1.00 23.88 119 SER A N 1
ATOM 893 C CA A SER A 1 118 ? 15.762 -29.785 7.438 0.50 24.57 119 SER A CA 1
ATOM 894 C CA B SER A 1 118 ? 15.817 -29.798 7.406 0.50 24.53 119 SER A CA 1
ATOM 895 C C . SER A 1 118 ? 16.605 -28.614 7.953 1.00 25.14 119 SER A C 1
ATOM 896 O O . SER A 1 118 ? 17.310 -28.748 8.961 1.00 25.82 119 SER A O 1
ATOM 901 N N . GLY A 1 119 ? 16.510 -27.471 7.276 1.00 25.61 120 GLY A N 1
ATOM 902 C CA . GLY A 1 119 ? 17.281 -26.276 7.618 1.00 26.24 120 GLY A CA 1
ATOM 903 C C . GLY A 1 119 ? 18.664 -26.213 6.993 1.00 27.39 120 GLY A C 1
ATOM 904 O O . GLY A 1 119 ? 19.430 -25.275 7.249 1.00 26.93 120 GLY A O 1
ATOM 905 N N . ASP A 1 120 ? 18.993 -27.189 6.155 1.00 28.68 121 ASP A N 1
ATOM 906 C CA . ASP A 1 120 ? 20.281 -27.194 5.474 1.00 29.87 121 ASP A CA 1
ATOM 907 C C . ASP A 1 120 ? 20.189 -26.498 4.121 1.00 30.13 121 ASP A C 1
ATOM 908 O O . ASP A 1 120 ? 19.128 -26.430 3.490 1.00 30.45 121 ASP A O 1
ATOM 913 N N . MET A 1 121 ? 21.317 -25.992 3.675 1.00 30.12 122 MET A N 1
ATOM 914 C CA . MET A 1 121 ? 21.379 -25.332 2.392 1.00 30.88 122 MET A CA 1
ATOM 915 C C . MET A 1 121 ? 21.568 -26.380 1.295 1.00 30.03 122 MET A C 1
ATOM 916 O O . MET A 1 121 ? 22.475 -27.209 1.349 1.00 30.70 122 MET A O 1
ATOM 921 N N . SER A 1 122 ? 20.673 -26.370 0.321 1.00 28.71 123 SER A N 1
ATOM 922 C CA . SER A 1 122 ? 20.712 -27.371 -0.735 1.00 27.89 123 SER A CA 1
ATOM 923 C C . SER A 1 122 ? 20.214 -26.706 -2.013 1.00 26.84 123 SER A C 1
ATOM 924 O O . SER A 1 122 ? 20.182 -25.480 -2.097 1.00 25.98 123 SER A O 1
ATOM 927 N N . ARG A 1 123 ? 19.799 -27.512 -2.984 1.00 25.42 124 ARG A N 1
ATOM 928 C CA . ARG A 1 123 ? 19.341 -27.004 -4.269 1.00 24.72 124 ARG A CA 1
ATOM 929 C C . ARG A 1 123 ? 17.978 -27.615 -4.594 1.00 23.12 124 ARG A C 1
ATOM 930 O O . ARG A 1 123 ? 17.824 -28.832 -4.623 1.00 22.75 124 ARG A O 1
ATOM 938 N N . ASP A 1 124 ? 17.013 -26.754 -4.854 1.00 21.36 125 ASP A N 1
ATOM 939 C CA . ASP A 1 124 ? 15.646 -27.166 -5.020 1.00 20.84 125 ASP A CA 1
ATOM 940 C C . ASP A 1 124 ? 15.423 -27.441 -6.512 1.00 19.94 125 ASP A C 1
ATOM 941 O O . ASP A 1 124 ? 14.768 -26.683 -7.212 1.00 19.27 125 ASP A O 1
ATOM 946 N N . ASN A 1 125 ? 15.952 -28.567 -6.934 1.00 19.03 126 ASN A N 1
ATOM 947 C CA . ASN A 1 125 ? 15.862 -28.992 -8.330 1.00 19.03 126 ASN A CA 1
ATOM 948 C C . ASN A 1 125 ? 14.600 -29.819 -8.511 1.00 19.22 126 ASN A C 1
ATOM 949 O O . ASN A 1 125 ? 14.106 -30.469 -7.566 1.00 18.81 126 ASN A O 1
ATOM 954 N N . VAL A 1 126 ? 14.059 -29.789 -9.729 1.00 18.48 127 VAL A N 1
ATOM 955 C CA . VAL A 1 126 ? 12.758 -30.340 -9.974 1.00 18.26 127 VAL A CA 1
ATOM 956 C C . VAL A 1 126 ? 12.708 -31.175 -11.263 1.00 19.03 127 VAL A C 1
ATOM 957 O O . VAL A 1 126 ? 13.291 -30.797 -12.280 1.00 18.51 127 VAL A O 1
ATOM 961 N N . HIS A 1 127 ? 12.021 -32.309 -11.191 1.00 19.02 128 HIS A N 1
ATOM 962 C CA . HIS A 1 127 ? 11.723 -33.141 -12.366 1.00 19.23 128 HIS A CA 1
ATOM 963 C C . HIS A 1 127 ? 10.336 -32.797 -12.815 1.00 18.91 128 HIS A C 1
ATOM 964 O O . HIS A 1 127 ? 9.400 -32.917 -12.032 1.00 19.20 128 HIS A O 1
ATOM 971 N N . ARG A 1 128 ? 10.170 -32.378 -14.072 1.00 18.53 129 ARG A N 1
ATOM 972 C CA . ARG A 1 128 ? 8.879 -31.911 -14.546 1.00 18.01 129 ARG A CA 1
ATOM 973 C C . ARG A 1 128 ? 8.459 -32.576 -15.878 1.00 18.03 129 ARG A C 1
ATOM 974 O O . ARG A 1 128 ? 9.237 -32.639 -16.834 1.00 16.76 129 ARG A O 1
ATOM 982 N N . TRP A 1 129 ? 7.221 -33.070 -15.890 1.00 17.74 130 TRP A N 1
ATOM 983 C CA . TRP A 1 129 ? 6.611 -33.667 -17.071 1.00 18.00 130 TRP A CA 1
ATOM 984 C C . TRP A 1 129 ? 5.400 -32.831 -17.479 1.00 17.78 130 TRP A C 1
ATOM 985 O O . TRP A 1 129 ? 4.586 -32.424 -16.629 1.00 16.39 130 TRP A O 1
ATOM 996 N N . ASP A 1 130 ? 5.266 -32.586 -18.787 1.00 17.17 131 ASP A N 1
ATOM 997 C CA . ASP A 1 130 ? 4.073 -31.980 -19.331 1.00 16.57 131 ASP A CA 1
ATOM 998 C C . ASP A 1 130 ? 3.548 -32.849 -20.473 1.00 16.35 131 ASP A C 1
ATOM 999 O O . ASP A 1 130 ? 4.324 -33.344 -21.280 1.00 17.01 131 ASP A O 1
ATOM 1004 N N . GLY A 1 131 ? 2.244 -33.031 -20.495 1.00 16.48 132 GLY A N 1
ATOM 1005 C CA . GLY A 1 131 ? 1.520 -33.675 -21.591 1.00 17.09 132 GLY A CA 1
ATOM 1006 C C . GLY A 1 131 ? 0.645 -32.627 -22.258 1.00 17.36 132 GLY A C 1
ATOM 1007 O O . GLY A 1 131 ? 0.112 -31.733 -21.595 1.00 16.46 132 GLY A O 1
ATOM 1008 N N . TYR A 1 132 ? 0.473 -32.748 -23.577 1.00 18.07 133 TYR A N 1
ATOM 1009 C CA . TYR A 1 132 ? -0.241 -31.740 -24.364 1.00 18.47 133 TYR A CA 1
ATOM 1010 C C . TYR A 1 132 ? -1.174 -32.429 -25.359 1.00 19.25 133 TYR A C 1
ATOM 1011 O O . TYR A 1 132 ? -0.795 -33.415 -26.003 1.00 18.09 133 TYR A O 1
ATOM 1020 N N . VAL A 1 133 ? -2.389 -31.910 -25.467 1.00 20.29 134 VAL A N 1
ATOM 1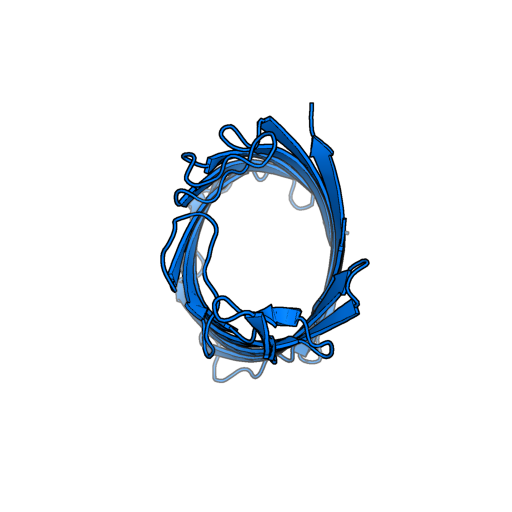021 C CA . VAL A 1 133 ? -3.298 -32.276 -26.543 1.00 21.44 134 VAL A CA 1
ATOM 1022 C C . VAL A 1 133 ? -3.938 -31.004 -27.085 1.00 21.42 134 VAL A C 1
ATOM 1023 O O . VAL A 1 133 ? -4.463 -30.180 -26.322 1.00 22.51 134 VAL A O 1
ATOM 1027 N N . THR A 1 134 ? -3.860 -30.815 -28.397 1.00 21.91 135 THR A N 1
ATOM 1028 C CA . THR A 1 134 ? -4.445 -29.645 -29.054 1.00 22.14 135 THR A CA 1
ATOM 1029 C C . THR A 1 134 ? -5.395 -30.159 -30.122 1.00 22.28 135 THR A C 1
ATOM 1030 O O . THR A 1 134 ? -5.000 -30.973 -30.963 1.00 22.04 135 THR A O 1
ATOM 1034 N N . TYR A 1 135 ? -6.639 -29.698 -30.059 1.00 22.49 136 TYR A N 1
ATOM 1035 C CA . TYR A 1 135 ? -7.702 -30.183 -30.934 1.00 23.35 136 TYR A CA 1
ATOM 1036 C C . TYR A 1 135 ? -8.402 -28.995 -31.589 1.00 23.26 136 TYR A C 1
ATOM 1037 O O . TYR A 1 135 ? -9.105 -28.217 -30.950 1.00 22.09 136 TYR A O 1
ATOM 1046 N N . HIS A 1 136 ? -8.150 -28.849 -32.882 1.00 24.36 137 HIS A N 1
ATOM 1047 C CA . HIS A 1 136 ? -8.826 -27.856 -33.714 1.00 25.42 137 HIS A CA 1
ATOM 1048 C C . HIS A 1 136 ? -10.200 -28.420 -34.035 1.00 25.90 137 HIS A C 1
ATOM 1049 O O . HIS A 1 1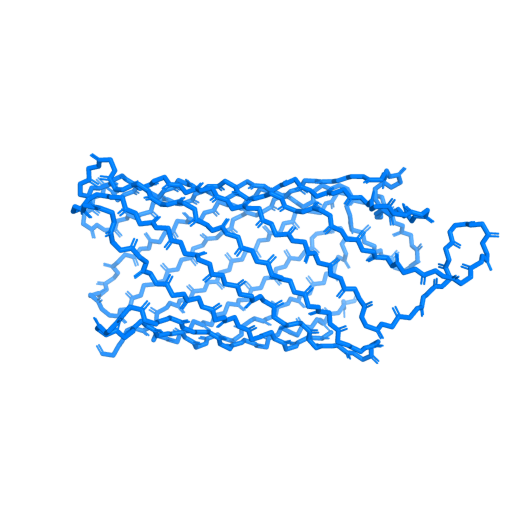36 ? -10.350 -29.297 -34.901 1.00 26.68 137 HIS A O 1
ATOM 1056 N N . ILE A 1 137 ? -11.186 -27.942 -33.285 1.00 27.42 138 ILE A N 1
ATOM 1057 C CA . ILE A 1 137 ? -12.556 -28.460 -33.321 1.00 27.87 138 ILE A CA 1
ATOM 1058 C C . ILE A 1 137 ? -13.209 -28.058 -34.649 1.00 28.55 138 ILE A C 1
ATOM 1059 O O . ILE A 1 137 ? -13.753 -28.890 -35.373 1.00 28.23 138 ILE A O 1
ATOM 1064 N N . ASN A 1 138 ? -13.116 -26.775 -34.959 1.00 28.64 139 ASN A N 1
ATOM 1065 C CA . ASN A 1 138 ? -13.628 -26.249 -36.235 1.00 28.75 139 ASN A CA 1
ATOM 1066 C C . ASN A 1 138 ? -12.893 -24.956 -36.578 1.00 29.08 139 ASN A C 1
ATOM 1067 O O . ASN A 1 138 ? -11.904 -24.597 -35.913 1.00 28.72 139 ASN A O 1
ATOM 1072 N N . SER A 1 139 ? -13.341 -24.252 -37.618 1.00 28.86 140 SER A N 1
ATOM 1073 C CA . SER A 1 139 ? -12.623 -23.057 -38.038 1.00 28.92 140 SER A CA 1
ATOM 1074 C C . SER A 1 139 ? -12.615 -21.997 -36.943 1.00 28.34 140 SER A C 1
ATOM 1075 O O . SER A 1 139 ? -11.714 -21.189 -36.910 1.00 28.98 140 SER A O 1
ATOM 1078 N N . ASP A 1 140 ? -13.596 -22.004 -36.041 1.00 27.99 141 ASP A N 1
ATOM 1079 C CA . ASP A 1 140 ? -13.681 -20.966 -35.022 1.00 27.61 141 ASP A CA 1
ATOM 1080 C C . ASP A 1 140 ? -12.893 -21.290 -33.747 1.00 26.73 141 ASP A C 1
ATOM 1081 O O . ASP A 1 140 ? -12.394 -20.380 -33.099 1.00 26.81 141 ASP A O 1
ATOM 1086 N N . PHE A 1 141 ? -12.810 -22.567 -33.388 1.00 25.62 142 PHE A N 1
ATOM 1087 C CA . PHE A 1 141 ? -12.371 -22.949 -32.022 1.00 25.29 142 PHE A CA 1
ATOM 1088 C C . PHE A 1 141 ? -11.309 -24.031 -31.990 1.00 24.30 142 PHE A C 1
ATOM 1089 O O . PHE A 1 141 ? -11.374 -25.014 -32.724 1.00 23.64 142 PHE A O 1
ATOM 1097 N N . THR A 1 142 ? -10.357 -23.858 -31.076 1.00 23.80 143 THR A N 1
ATOM 1098 C CA . THR A 1 142 ? -9.351 -24.869 -30.780 1.00 23.53 143 THR A CA 1
ATOM 1099 C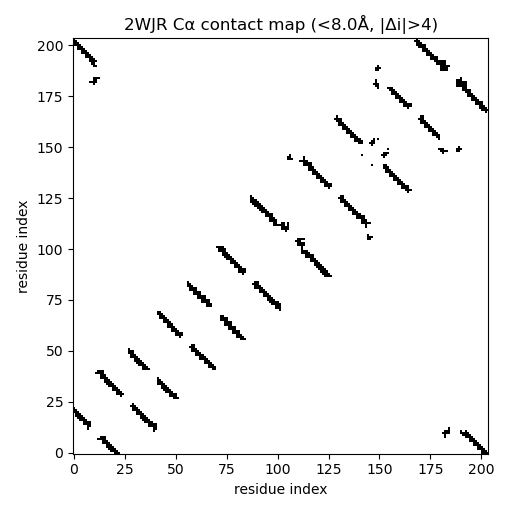 C . THR A 1 142 ? -9.369 -25.064 -29.266 1.00 23.04 143 THR A C 1
ATOM 1100 O O . THR A 1 142 ? -9.436 -24.089 -28.519 1.00 22.12 143 THR A O 1
ATOM 1104 N N . PHE A 1 143 ? -9.379 -26.320 -28.850 1.00 22.26 144 PHE A N 1
ATOM 1105 C CA . PHE A 1 143 ? -9.303 -26.686 -27.443 1.00 23.38 144 PHE A CA 1
ATOM 1106 C C . PHE A 1 143 ? -7.930 -27.274 -27.179 1.00 22.82 144 PHE A C 1
ATOM 1107 O O . PHE A 1 143 ? -7.471 -28.169 -27.905 1.00 23.17 144 PHE A O 1
ATOM 1115 N N . ALA A 1 144 ? -7.269 -26.794 -26.133 1.00 22.46 145 ALA A N 1
ATOM 1116 C CA . ALA A 1 144 ? -5.969 -27.343 -25.776 1.00 21.52 145 ALA A CA 1
ATOM 1117 C C . ALA A 1 144 ? -5.928 -27.662 -24.301 1.00 21.40 145 ALA A C 1
ATOM 1118 O O . ALA A 1 144 ? -6.384 -26.861 -23.478 1.00 22.12 145 ALA A O 1
ATOM 1120 N N . TRP A 1 145 ? -5.365 -28.821 -23.975 1.00 20.68 146 TRP A N 1
ATOM 1121 C CA . TRP A 1 145 ? -5.171 -29.229 -22.579 1.00 20.55 146 TRP A CA 1
ATOM 1122 C C . TRP A 1 145 ? -3.697 -29.551 -22.353 1.00 20.19 146 TRP A C 1
ATOM 1123 O O . TRP A 1 145 ? -3.086 -30.302 -23.119 1.00 19.46 146 TRP A O 1
ATOM 1134 N N . GLN A 1 146 ? -3.136 -28.981 -21.283 1.00 18.67 147 GLN A N 1
ATOM 1135 C CA . GLN A 1 146 ? -1.794 -29.271 -20.849 1.00 18.58 147 GLN A CA 1
ATOM 1136 C C . GLN A 1 146 ? -1.868 -29.837 -19.433 1.00 17.99 147 GLN A C 1
ATOM 1137 O O . GLN A 1 146 ? -2.417 -29.208 -18.543 1.00 18.91 147 GLN A O 1
ATOM 1143 N N . THR A 1 147 ? -1.318 -31.021 -19.244 1.00 18.77 148 THR A N 1
ATOM 1144 C CA . THR A 1 147 ? -1.263 -31.647 -17.931 1.00 19.16 148 THR A CA 1
ATOM 1145 C C . THR A 1 147 ? 0.195 -31.700 -17.459 1.00 18.77 148 THR A C 1
ATOM 1146 O O . THR A 1 147 ? 1.130 -31.875 -18.248 1.00 17.84 148 THR A O 1
ATOM 1150 N N . THR A 1 148 ? 0.409 -31.489 -16.158 1.00 18.24 149 THR A N 1
ATOM 1151 C CA . THR A 1 148 ? 1.746 -31.328 -15.646 1.00 17.56 149 THR A CA 1
ATOM 1152 C C . THR A 1 148 ? 1.901 -32.074 -14.322 1.00 17.36 149 THR A C 1
ATOM 1153 O O . THR A 1 148 ? 0.995 -32.066 -13.500 1.00 16.17 149 THR A O 1
ATOM 1157 N N . LEU A 1 149 ? 3.029 -32.736 -14.179 1.00 17.84 150 LEU A N 1
ATOM 1158 C CA . LEU A 1 149 ? 3.423 -33.417 -12.920 1.00 18.74 150 LEU A CA 1
ATOM 1159 C C . LEU A 1 149 ? 4.856 -32.986 -12.629 1.00 18.45 150 LEU A C 1
ATOM 1160 O O . LEU A 1 149 ? 5.752 -33.140 -13.479 1.00 19.07 150 LEU A O 1
ATOM 1165 N N . TYR A 1 150 ? 5.102 -32.397 -11.463 1.00 18.18 151 TYR A N 1
ATOM 1166 C CA . TYR A 1 150 ? 6.480 -32.166 -11.075 1.00 18.24 151 TYR A CA 1
ATOM 1167 C C . TYR A 1 150 ? 6.740 -32.635 -9.657 1.00 18.17 151 TYR A C 1
ATOM 1168 O O . TYR A 1 150 ? 5.840 -32.635 -8.823 1.00 17.43 151 TYR A O 1
ATOM 1177 N N . SER A 1 151 ? 7.973 -33.039 -9.436 1.00 19.24 152 SER A N 1
ATOM 1178 C CA . SER A 1 151 ? 8.402 -33.591 -8.146 1.00 20.41 152 SER A CA 1
ATOM 1179 C C . SER A 1 151 ? 9.768 -33.071 -7.778 1.00 19.99 152 SER A C 1
ATOM 1180 O O . SER A 1 151 ? 10.579 -32.729 -8.636 1.00 20.02 152 SER A O 1
ATOM 1183 N N . LYS A 1 152 ? 10.024 -33.012 -6.475 1.00 20.41 153 LYS A N 1
ATOM 1184 C CA . LYS A 1 152 ? 11.271 -32.511 -5.948 1.00 20.48 153 LYS A CA 1
ATOM 1185 C C . LYS A 1 152 ? 12.344 -33.556 -5.967 1.00 20.78 153 LYS A C 1
ATOM 1186 O O . LYS A 1 152 ? 12.114 -34.714 -5.593 1.00 21.00 153 LYS A O 1
ATOM 1192 N N . GLN A 1 153 ? 13.541 -33.154 -6.373 1.00 20.67 154 GLN A N 1
ATOM 1193 C CA . GLN A 1 153 ? 14.675 -34.049 -6.308 1.00 21.98 154 GLN A CA 1
ATOM 1194 C C . GLN A 1 153 ? 15.214 -34.126 -4.855 1.00 22.18 154 GLN A C 1
ATOM 1195 O O . GLN A 1 153 ? 15.636 -35.186 -4.396 1.00 21.37 154 GLN A O 1
ATOM 1201 N N . ASN A 1 154 ? 15.199 -32.994 -4.164 1.00 22.49 155 ASN A N 1
ATOM 1202 C CA . ASN A 1 154 ? 15.853 -32.866 -2.845 1.00 22.54 155 ASN A CA 1
ATOM 1203 C C . ASN A 1 154 ? 14.826 -32.609 -1.742 1.00 23.11 155 ASN A C 1
ATOM 1204 O O . ASN A 1 154 ? 13.625 -32.754 -1.967 1.00 22.70 155 ASN A O 1
ATOM 1209 N N . ASP A 1 155 ? 15.271 -32.218 -0.544 1.00 23.05 156 ASP A N 1
ATOM 1210 C CA . ASP A 1 155 ? 14.372 -32.183 0.617 1.00 23.77 156 ASP A CA 1
ATOM 1211 C C . ASP A 1 155 ? 13.590 -30.882 0.711 1.00 23.33 156 ASP A C 1
ATOM 1212 O O . ASP A 1 155 ? 13.796 -30.079 1.615 1.00 23.34 156 ASP A O 1
ATOM 1217 N N . TYR A 1 156 ? 12.686 -30.689 -0.245 1.00 23.12 157 TYR A N 1
ATOM 1218 C CA . TYR A 1 156 ? 11.820 -29.532 -0.318 1.00 22.83 157 TYR A CA 1
ATOM 1219 C C . TYR A 1 156 ? 10.396 -29.966 -0.540 1.00 22.94 157 TYR A C 1
ATOM 1220 O O . TYR A 1 156 ? 10.135 -31.130 -0.824 1.00 23.31 157 TYR A O 1
ATOM 1229 N N . ARG A 1 157 ? 9.470 -29.028 -0.432 1.00 22.39 158 ARG A N 1
ATOM 1230 C CA . ARG A 1 157 ? 8.081 -29.345 -0.670 1.00 23.19 158 ARG A CA 1
ATOM 1231 C C . ARG A 1 157 ? 7.381 -28.232 -1.419 1.00 23.15 158 ARG A C 1
ATOM 1232 O O . ARG A 1 157 ? 7.813 -27.091 -1.388 1.00 22.83 158 ARG A O 1
ATOM 1240 N N . TYR A 1 158 ? 6.283 -28.592 -2.077 1.00 22.93 159 TYR A N 1
ATOM 1241 C CA . TYR A 1 158 ? 5.359 -27.627 -2.636 1.00 22.97 159 TYR A CA 1
ATOM 1242 C C . TYR A 1 158 ? 4.390 -27.166 -1.554 1.00 23.43 159 TYR A C 1
ATOM 1243 O O . TYR A 1 158 ? 4.322 -27.740 -0.446 1.00 24.90 159 TYR A O 1
ATOM 1252 N N . ALA A 1 159 ? 3.661 -26.119 -1.874 1.00 23.02 160 ALA A N 1
ATOM 1253 C CA . ALA A 1 159 ? 2.734 -25.479 -0.952 1.00 23.24 160 ALA A CA 1
ATOM 1254 C C . ALA A 1 159 ? 1.536 -26.382 -0.630 1.00 24.00 160 ALA A C 1
ATOM 1255 O O . ALA A 1 159 ? 0.681 -26.023 0.190 1.00 24.52 160 ALA A O 1
ATOM 1257 N N . ASN A 1 160 ? 1.473 -27.553 -1.277 1.00 23.58 161 ASN A N 1
ATOM 1258 C CA . ASN A 1 160 ? 0.441 -28.539 -0.974 1.00 23.66 161 ASN A CA 1
ATOM 1259 C C . ASN A 1 160 ? 0.941 -29.568 0.054 1.00 24.11 161 ASN A C 1
ATOM 1260 O O . ASN A 1 160 ? 0.309 -30.585 0.257 1.00 23.94 161 ASN A O 1
ATOM 1265 N N . HIS A 1 161 ? 2.103 -29.309 0.647 1.00 24.60 162 HIS A N 1
ATOM 1266 C CA . HIS A 1 161 ? 2.728 -30.191 1.665 1.00 25.41 162 HIS A CA 1
ATOM 1267 C C . HIS A 1 161 ? 3.151 -31.550 1.162 1.00 25.27 162 HIS A C 1
ATOM 1268 O O . HIS A 1 161 ? 3.325 -32.476 1.946 1.00 24.77 162 HIS A O 1
ATOM 1275 N N . LYS A 1 162 ? 3.385 -31.644 -0.150 1.00 24.33 163 LYS A N 1
ATOM 1276 C CA . LYS A 1 162 ? 3.917 -32.839 -0.764 1.00 24.19 163 LYS A CA 1
ATOM 1277 C C . LYS A 1 162 ? 5.192 -32.484 -1.541 1.00 23.23 163 LYS A C 1
ATOM 1278 O O . LYS A 1 162 ? 5.478 -31.309 -1.802 1.00 22.56 163 LYS A O 1
ATOM 1284 N N . LYS A 1 163 ? 5.948 -33.517 -1.879 1.00 21.60 164 LYS A N 1
ATOM 1285 C CA . LYS A 1 163 ? 7.129 -33.413 -2.717 1.00 22.20 164 LYS A CA 1
ATOM 1286 C C . LYS A 1 163 ? 6.774 -33.494 -4.205 1.00 21.18 164 LYS A C 1
ATOM 1287 O O . LYS A 1 163 ? 7.645 -33.681 -5.041 1.00 21.45 164 LYS A O 1
ATOM 1293 N N . TRP A 1 164 ? 5.493 -33.391 -4.510 1.00 21.10 165 TRP A N 1
ATOM 1294 C CA . TRP A 1 164 ? 5.022 -33.410 -5.907 1.00 20.89 165 TRP A CA 1
ATOM 1295 C C . TRP A 1 164 ? 3.734 -32.665 -5.994 1.00 20.75 165 TRP A C 1
ATOM 1296 O O . TRP A 1 164 ? 3.050 -32.462 -4.989 1.00 20.52 165 TRP A O 1
ATOM 1307 N N . ALA A 1 165 ? 3.395 -32.228 -7.208 1.00 19.76 166 ALA A N 1
ATOM 1308 C CA . ALA A 1 165 ? 2.140 -31.568 -7.443 1.00 19.01 166 ALA A CA 1
ATOM 1309 C C . ALA A 1 165 ? 1.837 -31.611 -8.926 1.00 19.28 166 ALA A C 1
ATOM 1310 O O . ALA A 1 165 ? 2.681 -32.007 -9.750 1.00 18.32 166 ALA A O 1
ATOM 1312 N N . THR A 1 166 ? 0.634 -31.180 -9.234 1.00 19.83 167 THR A N 1
ATOM 1313 C CA . THR A 1 166 ? 0.100 -31.216 -10.599 1.00 20.07 167 THR A CA 1
ATOM 1314 C C . THR A 1 166 ? -0.410 -29.849 -11.024 1.00 20.63 167 THR A C 1
ATOM 1315 O O . THR A 1 166 ? -0.648 -28.951 -10.194 1.00 21.02 167 THR A O 1
ATOM 1319 N N . GLU A 1 167 ? -0.496 -29.655 -12.338 1.00 19.93 168 GLU A N 1
ATOM 1320 C CA . GLU A 1 167 ? -1.257 -28.557 -12.891 1.00 20.28 168 GLU A CA 1
ATOM 1321 C C . GLU A 1 167 ? -2.033 -29.110 -14.078 1.00 19.84 168 GLU A C 1
ATOM 1322 O O . GLU A 1 167 ? -1.575 -30.026 -14.771 1.00 17.92 168 GLU A O 1
ATOM 1328 N N . ASN A 1 168 ? -3.206 -28.549 -14.293 1.00 19.99 169 ASN A N 1
ATOM 1329 C CA . ASN A 1 168 ? -3.983 -28.831 -15.473 1.00 20.23 169 ASN A CA 1
ATOM 1330 C C . ASN A 1 168 ? -4.510 -27.533 -16.025 1.00 20.61 169 ASN A C 1
ATOM 1331 O O . ASN A 1 168 ? -5.208 -26.786 -15.327 1.00 20.24 169 ASN A O 1
ATOM 1336 N N . ALA A 1 169 ? -4.149 -27.261 -17.286 1.00 20.44 170 ALA A N 1
ATOM 1337 C CA . ALA A 1 169 ? -4.532 -26.038 -17.982 1.00 20.48 170 ALA A CA 1
ATOM 1338 C C . ALA A 1 169 ? -5.452 -26.399 -19.161 1.00 20.95 170 ALA A C 1
ATOM 1339 O O . ALA A 1 169 ? -5.128 -27.281 -19.953 1.00 20.94 170 ALA A O 1
ATOM 1341 N N . PHE A 1 170 ? -6.588 -25.716 -19.244 1.00 20.97 171 PHE A N 1
ATOM 1342 C CA . PHE A 1 170 ? -7.587 -25.924 -20.292 1.00 22.47 171 PHE A CA 1
ATOM 1343 C C . PHE A 1 170 ? -7.798 -24.595 -20.991 1.00 22.83 171 PHE A C 1
ATOM 1344 O O . PHE A 1 170 ? -8.168 -23.606 -20.355 1.00 22.49 171 PHE A O 1
ATOM 1352 N N . VAL A 1 171 ? -7.576 -24.580 -22.302 1.00 23.02 172 VAL A N 1
ATOM 1353 C CA . VAL A 1 171 ? -7.576 -23.340 -23.062 1.00 23.42 172 VAL A CA 1
ATOM 1354 C C . VAL A 1 171 ? -8.577 -23.492 -24.208 1.00 23.80 172 VAL A C 1
ATOM 1355 O O . VAL A 1 171 ? -8.560 -24.497 -24.919 1.00 23.08 172 VAL A O 1
ATOM 1359 N N . LEU A 1 172 ? -9.477 -22.519 -24.339 1.00 24.37 173 LEU A N 1
ATOM 1360 C CA . LEU A 1 172 ? -10.364 -22.438 -25.503 1.00 25.02 173 LEU A CA 1
ATOM 1361 C C . LEU A 1 172 ? -9.950 -21.211 -26.282 1.00 24.95 173 LEU A C 1
ATOM 1362 O O . LEU A 1 172 ? -10.046 -20.084 -25.783 1.00 25.46 173 LEU A O 1
ATOM 1367 N N . GLN A 1 173 ? -9.476 -21.440 -27.500 1.00 25.35 174 GLN A N 1
ATOM 1368 C CA . GLN A 1 173 ? -9.048 -20.372 -28.388 1.00 25.41 174 GLN A CA 1
ATOM 1369 C C . GLN A 1 173 ? -10.149 -20.146 -29.414 1.00 25.99 174 GLN A C 1
ATOM 1370 O O . GLN A 1 173 ? -10.727 -21.092 -29.944 1.00 25.52 174 GLN A O 1
ATOM 1376 N N . TYR A 1 174 ? -10.418 -18.876 -29.679 1.00 26.48 175 TYR A N 1
ATOM 1377 C CA . TYR A 1 174 ? -11.386 -18.464 -30.672 1.00 26.52 175 TYR A CA 1
ATOM 1378 C C . TYR A 1 174 ? -10.604 -17.805 -31.813 1.00 26.42 175 TYR A C 1
ATOM 1379 O O . TYR A 1 174 ? -9.957 -16.808 -31.603 1.00 26.23 175 TYR A O 1
ATOM 1388 N N . HIS A 1 175 ? -10.644 -18.392 -33.004 1.00 27.56 176 HIS A N 1
ATOM 1389 C CA . HIS A 1 175 ? -9.924 -17.839 -34.154 1.00 28.52 176 HIS A CA 1
ATOM 1390 C C . HIS A 1 175 ? -10.775 -16.746 -34.818 1.00 29.54 176 HIS A C 1
ATOM 1391 O O . HIS A 1 175 ? -11.386 -16.953 -35.866 1.00 29.13 176 HIS A O 1
ATOM 1398 N N . MET A 1 176 ? -10.810 -15.594 -34.168 1.00 31.48 177 MET A N 1
ATOM 1399 C CA . MET A 1 176 ? -11.586 -14.450 -34.631 1.00 33.60 177 MET A CA 1
ATOM 1400 C C . MET A 1 176 ? -11.070 -14.055 -36.009 1.00 34.49 177 MET A C 1
ATOM 1401 O O . MET A 1 176 ? -11.835 -13.922 -36.954 1.00 35.11 177 MET A O 1
ATOM 1406 N N . THR A 1 177 ? -9.752 -13.911 -36.090 1.00 35.54 178 THR A N 1
ATOM 1407 C CA . THR A 1 177 ? -9.014 -13.588 -37.302 1.00 36.49 178 THR A CA 1
ATOM 1408 C C . THR A 1 177 ? -7.937 -14.665 -37.500 1.00 36.79 178 THR A C 1
ATOM 1409 O O . THR A 1 177 ? -7.586 -15.366 -36.557 1.00 36.13 178 THR A O 1
ATOM 1413 N N . PRO A 1 178 ? -7.392 -14.797 -38.719 1.00 37.16 179 PRO A N 1
ATOM 1414 C CA . PRO A 1 178 ? -6.225 -15.669 -38.871 1.00 37.19 179 PRO A CA 1
ATOM 1415 C C . PRO A 1 178 ? -5.000 -15.210 -38.079 1.00 36.72 179 PRO A C 1
ATOM 1416 O O . PRO A 1 178 ? -4.122 -16.014 -37.819 1.00 37.34 179 PRO A O 1
ATOM 1420 N N . ASP A 1 179 ? -4.951 -13.941 -37.692 1.00 35.89 180 ASP A N 1
ATOM 1421 C CA . ASP A 1 179 ? -3.852 -13.430 -36.877 1.00 36.18 180 ASP A CA 1
ATOM 1422 C C . ASP A 1 179 ? -4.267 -12.774 -35.537 1.00 34.28 180 ASP A C 1
ATOM 1423 O O . ASP A 1 179 ? -3.440 -12.147 -34.897 1.00 34.24 180 ASP A O 1
ATOM 1428 N N . ILE A 1 180 ? -5.528 -12.934 -35.123 1.00 32.68 181 ILE A N 1
ATOM 1429 C CA . ILE A 1 180 ? -5.990 -12.524 -33.776 1.00 31.57 181 ILE A CA 1
ATOM 1430 C C . ILE A 1 180 ? -6.799 -13.660 -33.140 1.00 30.10 181 ILE A C 1
ATOM 1431 O O . ILE A 1 180 ? -7.852 -14.049 -33.645 1.00 28.52 181 ILE A O 1
ATOM 1436 N N . THR A 1 181 ? -6.288 -14.186 -32.028 1.00 29.00 182 THR A N 1
ATOM 1437 C CA . THR A 1 181 ? -6.895 -15.337 -31.396 1.00 28.25 182 THR A CA 1
ATOM 1438 C C . THR A 1 181 ? -7.130 -15.067 -29.916 1.00 27.31 182 THR A C 1
ATOM 1439 O O . THR A 1 181 ? -6.265 -15.345 -29.105 1.00 26.41 182 THR A O 1
ATOM 1443 N N . PRO A 1 182 ? -8.302 -14.503 -29.568 1.00 27.17 183 PRO A N 1
ATOM 1444 C CA . PRO A 1 182 ? -8.666 -14.407 -28.151 1.00 26.82 183 PRO A CA 1
ATOM 1445 C C . PRO A 1 182 ? -8.834 -15.795 -27.550 1.00 25.74 183 PRO A C 1
ATOM 1446 O O . PRO A 1 182 ? -9.196 -16.732 -28.253 1.00 26.30 183 PRO A O 1
ATOM 1450 N N . TYR A 1 183 ? -8.550 -15.931 -26.259 1.00 25.70 184 TYR A N 1
ATOM 1451 C CA . TYR A 1 183 ? -8.780 -17.203 -25.578 1.00 24.38 184 TYR A CA 1
ATOM 1452 C C . TYR A 1 183 ? -9.177 -17.033 -24.128 1.00 23.97 184 TYR A C 1
ATOM 1453 O O . TYR A 1 183 ? -8.911 -16.006 -23.503 1.00 23.89 184 TYR A O 1
ATOM 1462 N N . ILE A 1 184 ? -9.836 -18.052 -23.613 1.00 23.96 185 ILE A N 1
ATOM 1463 C CA . ILE A 1 184 ? -10.105 -18.145 -22.184 1.00 24.18 185 ILE A CA 1
ATOM 1464 C C . ILE A 1 184 ? -9.483 -19.433 -21.679 1.00 23.36 185 ILE A C 1
ATOM 1465 O O . ILE A 1 184 ? -9.269 -20.364 -22.447 1.00 23.49 185 ILE A O 1
ATOM 1470 N N . GLU A 1 185 ? -9.198 -19.471 -20.390 1.00 22.82 186 GLU A N 1
ATOM 1471 C CA . GLU A 1 185 ? -8.427 -20.556 -19.822 1.00 22.97 186 GLU A CA 1
ATOM 1472 C C . GLU A 1 185 ? -8.824 -20.783 -18.381 1.00 22.23 186 GLU A C 1
ATOM 1473 O O . GLU A 1 185 ? -9.026 -19.837 -17.630 1.00 22.59 186 GLU A O 1
ATOM 1479 N N . TYR A 1 186 ? -8.956 -22.049 -18.017 1.00 22.06 187 TYR A N 1
ATOM 1480 C CA . TYR A 1 186 ? -9.102 -22.434 -16.628 1.00 21.71 187 TYR A CA 1
ATOM 1481 C C . TYR A 1 186 ? -7.948 -23.375 -16.269 1.00 21.28 187 TYR A C 1
ATOM 1482 O O . TYR A 1 186 ? -7.664 -24.331 -16.999 1.00 20.58 187 TYR A O 1
ATOM 1491 N N . ASP A 1 187 ? -7.275 -23.093 -15.156 1.00 20.69 188 ASP A N 1
ATOM 1492 C CA . ASP A 1 187 ? -6.265 -24.004 -14.636 1.00 20.90 188 ASP A CA 1
ATOM 1493 C C . ASP A 1 187 ? -6.619 -24.399 -13.214 1.00 21.42 188 ASP A C 1
ATOM 1494 O O . ASP A 1 187 ? -7.191 -23.602 -12.455 1.00 22.14 188 ASP A O 1
ATOM 1499 N N . TYR A 1 188 ? -6.304 -25.643 -12.888 1.00 22.01 189 TYR A N 1
ATOM 1500 C CA . TYR A 1 188 ? -6.270 -26.084 -11.510 1.00 22.38 189 TYR A CA 1
ATOM 1501 C C . TYR A 1 188 ? -4.815 -26.388 -11.162 1.00 22.21 189 TYR A C 1
ATOM 1502 O O . TYR A 1 188 ? -4.170 -27.283 -11.761 1.00 22.41 189 TYR A O 1
ATOM 1511 N N . LEU A 1 189 ? -4.277 -25.621 -10.214 1.00 21.52 190 LEU A N 1
ATOM 1512 C CA . LEU A 1 189 ? -2.861 -25.709 -9.888 1.00 21.55 190 LEU A CA 1
ATOM 1513 C C . LEU A 1 189 ? -2.588 -26.456 -8.564 1.00 21.96 190 LEU A C 1
ATOM 1514 O O . LEU A 1 189 ? -1.606 -26.182 -7.873 1.00 22.25 190 LEU A O 1
ATOM 1519 N N . ASP A 1 190 ? -3.445 -27.428 -8.259 1.00 22.86 191 ASP A N 1
ATOM 1520 C CA . ASP A 1 190 ? -3.304 -28.276 -7.073 1.00 23.23 191 ASP A CA 1
ATOM 1521 C C . ASP A 1 190 ? -3.536 -27.370 -5.838 1.00 23.29 191 ASP A C 1
ATOM 1522 O O . ASP A 1 190 ? -3.958 -26.229 -5.969 1.00 22.22 191 ASP A O 1
ATOM 1527 N N . ARG A 1 191 ? -3.270 -27.874 -4.647 1.00 24.14 192 ARG A N 1
ATOM 1528 C CA . ARG A 1 191 ? -3.428 -27.043 -3.449 1.00 24.86 192 ARG A CA 1
ATOM 1529 C C . ARG A 1 191 ? -2.156 -26.237 -3.197 1.00 24.94 192 ARG A C 1
ATOM 1530 O O . ARG A 1 191 ? -1.485 -26.432 -2.196 1.00 24.73 192 ARG A O 1
ATOM 1538 N N . GLN A 1 192 ? -1.842 -25.320 -4.112 1.00 24.62 193 GLN A N 1
ATOM 1539 C CA . GLN A 1 192 ? -0.579 -24.590 -4.083 1.00 24.85 193 GLN A CA 1
ATOM 1540 C C . GLN A 1 192 ? -0.781 -23.095 -3.851 1.00 25.37 193 GLN A C 1
ATOM 1541 O O . GLN A 1 192 ? 0.169 -22.305 -3.975 1.00 25.15 193 GLN A O 1
ATOM 1547 N N . GLY A 1 193 ? -2.006 -22.715 -3.503 1.00 26.43 194 GLY A N 1
ATOM 1548 C CA . GLY A 1 193 ? -2.294 -21.327 -3.186 1.00 27.54 194 GLY A CA 1
ATOM 1549 C C . GLY A 1 193 ? -1.638 -20.996 -1.850 1.00 28.99 194 GLY A C 1
ATOM 1550 O O . GLY A 1 193 ? -1.547 -21.858 -0.953 1.00 28.17 194 GLY A O 1
ATOM 1551 N N . VAL A 1 194 ? -1.134 -19.770 -1.756 1.00 30.57 195 VAL A N 1
ATOM 1552 C CA . VAL A 1 194 ? -0.531 -19.242 -0.538 1.00 32.20 195 VAL A CA 1
ATOM 1553 C C . VAL A 1 194 ? -1.117 -17.852 -0.335 1.00 34.11 195 VAL A C 1
ATOM 1554 O O . VAL A 1 194 ? -1.046 -17.005 -1.229 1.00 33.82 195 VAL A O 1
ATOM 1558 N N . TYR A 1 195 ? -1.723 -17.644 0.830 1.00 36.09 196 TYR A N 1
ATOM 1559 C CA . TYR A 1 195 ? -2.336 -16.371 1.185 1.00 37.64 196 TYR A CA 1
ATOM 1560 C C . TYR A 1 195 ? -1.874 -16.009 2.593 1.00 38.87 196 TYR A C 1
ATOM 1561 O O . TYR A 1 195 ? -2.198 -16.713 3.544 1.00 38.32 196 TYR A O 1
ATOM 1570 N N . ASN A 1 196 ? -1.085 -14.938 2.708 1.00 40.44 197 ASN A N 1
ATOM 1571 C CA . ASN A 1 196 ? -0.593 -14.446 4.007 1.00 41.44 197 ASN A CA 1
ATOM 1572 C C . ASN A 1 196 ? 0.169 -15.489 4.805 1.00 41.39 197 ASN A C 1
ATOM 1573 O O . ASN A 1 196 ? -0.140 -15.718 5.975 1.00 41.79 197 ASN A O 1
ATOM 1578 N N . GLY A 1 197 ? 1.142 -16.134 4.175 1.00 41.23 198 GLY A N 1
ATOM 1579 C CA . GLY A 1 197 ? 1.909 -17.201 4.834 1.00 40.84 198 GLY A CA 1
ATOM 1580 C C . GLY A 1 197 ? 1.165 -18.524 5.012 1.00 40.30 198 GLY A C 1
ATOM 1581 O O . GLY A 1 197 ? 1.777 -19.532 5.361 1.00 41.19 198 GLY A O 1
ATOM 1582 N N . ARG A 1 198 ? -0.146 -18.530 4.786 1.00 38.94 199 ARG A N 1
ATOM 1583 C CA . ARG A 1 198 ? -0.951 -19.747 4.908 1.00 37.75 199 ARG A CA 1
ATOM 1584 C C . ARG A 1 198 ? -0.980 -20.453 3.545 1.00 36.48 199 ARG A C 1
ATOM 1585 O O . ARG A 1 198 ? -1.434 -19.881 2.564 1.00 36.56 199 ARG A O 1
ATOM 1593 N N . ASP A 1 199 ? -0.522 -21.695 3.494 1.00 35.13 200 ASP A N 1
ATOM 1594 C CA . ASP A 1 199 ? -0.455 -22.420 2.212 1.00 33.86 200 ASP A CA 1
ATOM 1595 C C . ASP A 1 199 ? -1.496 -23.527 2.144 1.00 33.01 200 ASP A C 1
ATOM 1596 O O . ASP A 1 199 ? -2.447 -23.524 2.924 1.00 32.61 200 ASP A O 1
ATOM 1601 N N . ASN A 1 200 ? -1.354 -24.450 1.188 1.00 32.32 201 ASN A N 1
ATOM 1602 C CA . ASN A 1 200 ? -2.266 -25.605 1.076 1.00 31.47 201 ASN A CA 1
ATOM 1603 C C . ASN A 1 200 ? -3.692 -25.184 0.726 1.00 31.31 201 ASN A C 1
ATOM 1604 O O . ASN A 1 200 ? -4.672 -25.829 1.127 1.00 32.34 201 ASN A O 1
ATOM 1609 N N . LEU A 1 201 ? -3.813 -24.097 -0.028 1.00 29.57 202 LEU A N 1
ATOM 1610 C CA . LEU A 1 201 ? -5.092 -23.632 -0.490 1.00 28.72 202 LEU A CA 1
ATOM 1611 C C . LEU A 1 201 ? -5.328 -24.101 -1.926 1.00 28.40 202 LEU A C 1
ATOM 1612 O O . LEU A 1 201 ? -4.410 -24.096 -2.742 1.00 26.98 202 LEU A O 1
ATOM 1617 N N . SER A 1 202 ? -6.570 -24.459 -2.218 1.00 27.87 203 SER A N 1
ATOM 1618 C CA . SER A 1 202 ? -6.998 -24.800 -3.577 1.00 27.90 203 SER A CA 1
ATOM 1619 C C . SER A 1 202 ? -6.707 -23.621 -4.523 1.00 27.72 203 SER A C 1
ATOM 1620 O O . SER A 1 202 ? -7.108 -22.483 -4.254 1.00 27.06 203 SER A O 1
ATOM 1623 N N . GLU A 1 203 ? -6.018 -23.895 -5.631 1.00 26.40 204 GLU A N 1
ATOM 1624 C CA . GLU A 1 203 ? -5.587 -22.828 -6.521 1.00 26.10 204 GLU A CA 1
ATOM 1625 C C . GLU A 1 203 ? -6.245 -22.986 -7.879 1.00 26.32 204 GLU A C 1
ATOM 1626 O O . GLU A 1 203 ? -5.678 -23.600 -8.801 1.00 25.97 204 GLU A O 1
ATOM 1632 N N . ASN A 1 204 ? -7.466 -22.473 -7.980 1.00 26.36 205 ASN A N 1
ATOM 1633 C CA . ASN A 1 204 ? -8.121 -22.277 -9.271 1.00 26.83 205 ASN A CA 1
ATOM 1634 C C . ASN A 1 204 ? -7.531 -21.037 -9.937 1.00 26.30 205 ASN A C 1
ATOM 1635 O O . ASN A 1 204 ? -7.178 -20.067 -9.271 1.00 27.08 205 ASN A O 1
ATOM 1640 N N . SER A 1 205 ? -7.391 -21.088 -11.251 1.00 25.70 206 SER A N 1
ATOM 1641 C CA . SER A 1 205 ? -6.783 -20.017 -12.001 1.00 24.36 206 SER A CA 1
ATOM 1642 C C . SER A 1 205 ? -7.705 -19.775 -13.182 1.00 24.33 206 SER A C 1
ATOM 1643 O O . SER A 1 205 ? -8.096 -20.708 -13.882 1.00 21.86 206 SER A O 1
ATOM 1646 N N . TYR A 1 206 ? -8.094 -18.516 -13.340 1.00 23.98 207 TYR A N 1
ATOM 1647 C CA . TYR A 1 206 ? -8.990 -18.091 -14.396 1.00 25.24 207 TYR A CA 1
ATOM 1648 C C . TYR A 1 206 ? -8.277 -17.055 -15.216 1.00 25.05 207 TYR A C 1
ATOM 1649 O O . TYR A 1 206 ? -7.828 -16.045 -14.703 1.00 25.46 207 TYR A O 1
ATOM 1658 N N . ARG A 1 207 ? -8.197 -17.304 -16.513 1.00 25.66 208 ARG A N 1
ATOM 1659 C CA . ARG A 1 207 ? -7.357 -16.503 -17.371 1.00 25.27 208 ARG A CA 1
ATOM 1660 C C . ARG A 1 207 ? -8.061 -16.129 -18.650 1.00 25.30 208 ARG A C 1
ATOM 1661 O O . ARG A 1 207 ? -8.854 -16.893 -19.190 1.00 24.06 208 ARG A O 1
ATOM 1669 N N . ILE A 1 208 ? -7.719 -14.949 -19.136 1.00 25.71 209 ILE A N 1
ATOM 1670 C CA . ILE A 1 208 ? -8.183 -14.490 -20.433 1.00 26.26 209 ILE A CA 1
ATOM 1671 C C . ILE A 1 208 ? -7.013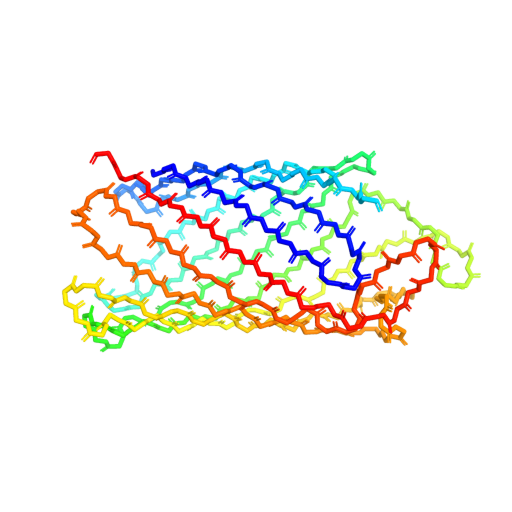 -13.851 -21.149 1.00 25.62 209 ILE A C 1
ATOM 1672 O O . ILE A 1 208 ? -6.185 -13.168 -20.539 1.00 24.92 209 ILE A O 1
ATOM 1677 N N . GLY A 1 209 ? -6.935 -14.098 -22.453 1.00 25.63 210 GLY A N 1
ATOM 1678 C CA . GLY A 1 209 ? -5.837 -13.575 -23.238 1.00 25.39 210 GLY A CA 1
ATOM 1679 C C . GLY A 1 209 ? -6.134 -13.507 -24.720 1.00 24.70 210 GLY A C 1
ATOM 1680 O O . GLY A 1 209 ? -7.213 -13.867 -25.182 1.00 24.17 210 GLY A O 1
ATOM 1681 N N . VAL A 1 210 ? -5.139 -13.035 -25.459 1.00 25.04 211 VAL A N 1
ATOM 1682 C CA . VAL A 1 210 ? -5.236 -12.959 -26.914 1.00 24.93 211 VAL A CA 1
ATOM 1683 C C . VAL A 1 210 ? -3.845 -13.057 -27.504 1.00 24.98 211 VAL A C 1
ATOM 1684 O O . VAL A 1 210 ? -2.883 -12.499 -26.980 1.00 25.75 211 VAL A O 1
ATOM 1688 N N . SER A 1 211 ? -3.753 -13.796 -28.596 1.00 25.96 212 SER A N 1
ATOM 1689 C CA . SER A 1 211 ? -2.509 -13.956 -29.307 1.00 26.81 212 SER A CA 1
ATOM 1690 C C . SER A 1 211 ? -2.646 -13.290 -30.672 1.00 27.62 212 SER A C 1
ATOM 1691 O O . SER A 1 211 ? -3.642 -13.488 -31.351 1.00 27.44 212 SER A O 1
ATOM 1694 N N . PHE A 1 212 ? -1.619 -12.540 -31.051 1.00 29.54 213 PHE A N 1
ATOM 1695 C CA . PHE A 1 212 ? -1.558 -11.818 -32.322 1.00 31.13 213 PHE A CA 1
ATOM 1696 C C . PHE A 1 212 ? -0.427 -12.339 -33.194 1.00 32.64 213 PHE A C 1
ATOM 1697 O O . PHE A 1 212 ? 0.733 -12.276 -32.784 1.00 32.50 213 PHE A O 1
ATOM 1705 N N . LYS A 1 213 ? -0.765 -12.844 -34.382 1.00 34.24 214 LYS A N 1
ATOM 1706 C CA . LYS A 1 213 ? 0.242 -13.243 -35.381 1.00 35.81 214 LYS A CA 1
ATOM 1707 C C . LYS A 1 213 ? 0.663 -12.046 -36.201 1.00 36.88 214 LYS A C 1
ATOM 1708 O O . LYS A 1 213 ? -0.042 -11.037 -36.241 1.00 37.56 214 LYS A O 1
ATOM 1714 N N . LEU A 1 214 ? 1.795 -12.169 -36.890 1.00 38.23 215 LEU A N 1
ATOM 1715 C CA . LEU A 1 214 ? 2.237 -11.097 -37.791 1.00 39.10 215 LEU A CA 1
ATOM 1716 C C . LEU A 1 214 ? 1.344 -11.047 -39.048 1.00 39.53 215 LEU A C 1
ATOM 1717 O O . LEU A 1 214 ? 0.704 -12.032 -39.470 1.00 39.36 215 LEU A O 1
#

CATH classification: 2.40.160.40

Sequence (204 aa):
ALDVRGGYRSGSHAYETRLKVSEGWQNGWWASMESNTWNTINDVQVEVVNYAIKLDDQWTVRPGMLTHFSSNGTRYGPYVKLSWDATKDLNFGIRYRYDWKAYRQQDLSSGDMSRDNVHRWDGYVTYHINSDFTFAWQTTLYSKQNDYRYANHKKWATENAFVLQYHMTPDITPYIEYDYLDRQGVYNGRDNLSENSYRIGVSFKL

Nearest PDB structures (foldseek):
  2wjr-assembly1_A  TM=1.005E+00  e=9.703E-38  Escherichia coli K-12
  5ldv-assembly1_A  TM=5.462E-01  e=1.134E-05  Campylobacter jejuni
  3pgr-assembly1_A  TM=5.274E-01  e=6.180E-05  Escherichia coli K-12
  2r88-assembly2_B  TM=4.787E-01  e=1.124E-04  Escherichia coli
  2r89-assembly2_B  TM=4.886E-01  e=1.008E-03  Escherichia coli